Protein AF-A0A6C0D7A5-F1 (afdb_monomer_lite)

pLDDT: mean 79.57, std 22.99, range [30.48, 98.62]

Organism: NCBI:txid1070528

Sequence (274 aa):
MSERESSETISKKESLKKLANSIREHLLKFKTYTFRPIRIDGVYCYAVIHRKTK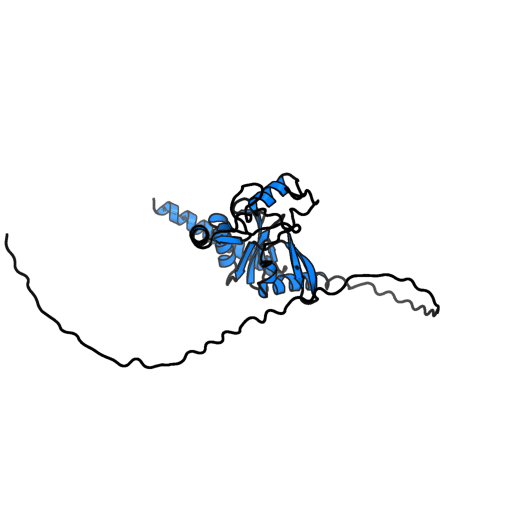IVNFESINIICEVTTNANNKKMQKYSLLYKKYKTIEGAIEYIEKVVSTYKVYNGDLVSSTDFELLKLEEQFIPYEENQKCCVCLENTQETTICEHYICLHCREKCIESKKMDCPICRKPNIIKLFTIDNRMINNNEYVELRDSIEYEQNSSESSSDIDNETESDVENETESNGSDTDENIIDRYRFPIFSSPSIFASPSTESFDEIFIFPFMHMTQDNNN

Secondary structure (DSSP, 8-state):
-HHHHHHHHHHHHHHHHHHHHHHHHHHHHSSEEEPPPEEETTEEEEEEEETTTTEEEEEEEEEEEEEE-TTS-EEEEEEEEEEEE-SSHHHHHHHHHHHHHHEEEETTEEEEHHHHHHHHHHTTTSPPPTT-B-TTT--B--EE-TTS-B--HHHHHHHHHTT--S-TTT--TT-TTB-EETT---HHHH-HHHHHHHHHHHHHHSSS------------------------------------------PPP---------------------

Radius of gyration: 28.67 Å; chains: 1; bounding box: 103×66×81 Å

Structure (mmCIF, N/CA/C/O backbone):
data_AF-A0A6C0D7A5-F1
#
_entry.id   AF-A0A6C0D7A5-F1
#
loop_
_atom_site.group_PDB
_atom_site.id
_atom_site.type_symbol
_atom_site.label_atom_id
_atom_site.label_alt_id
_atom_site.label_comp_id
_atom_site.label_asym_id
_atom_site.label_entity_id
_atom_site.label_seq_id
_atom_site.pdbx_PDB_ins_code
_atom_site.Cartn_x
_atom_site.Cartn_y
_atom_site.Cartn_z
_atom_site.occupancy
_atom_site.B_iso_or_equiv
_atom_site.auth_seq_id
_atom_site.auth_comp_id
_atom_site.auth_asym_id
_atom_site.auth_atom_id
_atom_site.pdbx_PDB_model_num
ATOM 1 N N . MET A 1 1 ? -40.159 -5.547 -2.325 1.00 59.59 1 MET A N 1
ATOM 2 C CA . MET A 1 1 ? -38.679 -5.628 -2.329 1.00 59.59 1 MET A CA 1
ATOM 3 C C . MET A 1 1 ? -38.013 -4.604 -1.403 1.00 59.59 1 MET A C 1
ATOM 5 O O . MET A 1 1 ? -36.885 -4.861 -1.020 1.00 59.59 1 MET A O 1
ATOM 9 N N . SER A 1 2 ? -38.689 -3.537 -0.947 1.00 62.94 2 SER A N 1
ATOM 10 C CA . SER A 1 2 ? -38.084 -2.510 -0.072 1.00 62.94 2 SER A CA 1
ATOM 11 C C . SER A 1 2 ? -37.837 -2.933 1.386 1.00 62.94 2 SER A C 1
ATOM 13 O O . SER A 1 2 ? -36.955 -2.386 2.039 1.00 62.94 2 SER A O 1
ATOM 15 N N . GLU A 1 3 ? -38.565 -3.916 1.922 1.00 68.75 3 GLU A N 1
ATOM 16 C CA . GLU A 1 3 ? -38.411 -4.300 3.336 1.00 68.75 3 GLU A CA 1
ATOM 17 C C . GLU A 1 3 ? -37.120 -5.090 3.614 1.00 68.75 3 GLU A C 1
ATOM 19 O O . GLU A 1 3 ? -36.540 -4.958 4.691 1.00 68.75 3 GLU A O 1
ATOM 24 N N . ARG A 1 4 ? -36.602 -5.855 2.640 1.00 66.06 4 ARG A N 1
ATOM 25 C CA . ARG A 1 4 ? -35.383 -6.666 2.835 1.00 66.06 4 ARG A CA 1
ATOM 26 C C . ARG A 1 4 ? -34.111 -5.818 2.909 1.00 66.06 4 ARG A C 1
ATOM 28 O O . ARG A 1 4 ? -33.300 -6.042 3.804 1.00 66.06 4 ARG A O 1
ATOM 35 N N . GLU A 1 5 ? -33.990 -4.798 2.062 1.00 70.31 5 GLU A N 1
ATOM 36 C CA . GLU A 1 5 ? -32.843 -3.870 2.047 1.00 70.31 5 GLU A CA 1
ATOM 37 C C . GLU A 1 5 ? -32.715 -3.067 3.354 1.00 70.31 5 GLU A C 1
ATOM 39 O O . GLU A 1 5 ? -31.612 -2.719 3.789 1.00 70.31 5 GLU A O 1
ATOM 44 N N . SER A 1 6 ? -33.839 -2.823 4.036 1.00 72.12 6 SER A N 1
ATOM 45 C CA . SER A 1 6 ? -33.853 -2.104 5.313 1.00 72.12 6 SER A CA 1
ATOM 46 C C . SER A 1 6 ? -33.259 -2.923 6.466 1.00 72.12 6 SER A C 1
ATOM 48 O O . SER A 1 6 ? -32.568 -2.380 7.324 1.00 72.12 6 SER A O 1
ATOM 50 N N . SER A 1 7 ? -33.458 -4.246 6.468 1.00 79.88 7 SER A N 1
ATOM 51 C CA . SER A 1 7 ? -32.988 -5.121 7.554 1.00 79.88 7 SER A CA 1
ATOM 52 C C . SER A 1 7 ? -31.469 -5.350 7.523 1.00 79.88 7 SER A C 1
ATOM 54 O O . SER A 1 7 ? -30.805 -5.329 8.563 1.00 79.88 7 SER A O 1
ATOM 56 N N . GLU A 1 8 ? -30.895 -5.495 6.328 1.00 80.56 8 GLU A N 1
ATOM 57 C CA . GLU A 1 8 ? -29.470 -5.770 6.132 1.00 80.56 8 GLU A CA 1
ATOM 58 C C . GLU A 1 8 ? -28.597 -4.549 6.464 1.00 80.56 8 GLU A C 1
ATOM 60 O O . GLU A 1 8 ? -27.566 -4.654 7.137 1.00 80.56 8 GLU A O 1
ATOM 65 N N . THR A 1 9 ? -29.059 -3.354 6.088 1.00 84.44 9 THR A N 1
ATOM 66 C CA . THR A 1 9 ? -28.365 -2.099 6.400 1.00 84.44 9 THR A CA 1
ATOM 67 C C . THR A 1 9 ? -28.339 -1.791 7.900 1.00 84.44 9 THR A C 1
ATOM 69 O O . THR A 1 9 ? -27.340 -1.258 8.393 1.00 84.44 9 THR A O 1
ATOM 72 N N . ILE A 1 10 ? -29.385 -2.153 8.651 1.00 87.12 10 ILE A N 1
ATOM 73 C CA . ILE A 1 10 ? -29.418 -2.005 10.116 1.00 87.12 10 ILE A CA 1
ATOM 74 C C . ILE A 1 10 ? -28.406 -2.954 10.773 1.00 87.12 10 ILE A C 1
ATOM 76 O O . ILE A 1 10 ? -27.573 -2.508 11.567 1.00 87.12 10 ILE A O 1
ATOM 80 N N . SER A 1 11 ? -28.407 -4.232 10.381 1.00 92.19 11 SER A N 1
ATOM 81 C CA . SER A 1 11 ? -27.492 -5.243 10.932 1.00 92.19 11 SER A CA 1
ATOM 82 C C . SER A 1 11 ? -26.014 -4.886 10.714 1.00 92.19 11 SER A C 1
ATOM 84 O O . SER A 1 11 ? -25.186 -4.987 11.632 1.00 92.19 11 SER A O 1
ATOM 86 N N . LYS A 1 12 ? -25.675 -4.375 9.522 1.00 93.25 12 LYS A N 1
ATOM 87 C CA . LYS A 1 12 ? -24.315 -3.919 9.207 1.00 93.25 12 LYS A CA 1
ATOM 88 C C . LYS A 1 12 ? -23.888 -2.733 10.076 1.00 93.25 12 LYS A C 1
ATOM 90 O O . LYS A 1 12 ? -22.778 -2.735 10.607 1.00 93.25 12 LYS A O 1
ATOM 95 N N . LYS A 1 13 ? -24.768 -1.744 10.277 1.00 94.81 13 LYS A N 1
ATOM 96 C CA . LYS A 1 13 ? -24.490 -0.570 11.128 1.00 94.81 13 LYS A CA 1
ATOM 97 C C . LYS A 1 13 ? -24.249 -0.952 12.588 1.00 94.81 13 LYS A C 1
ATOM 99 O O . LYS A 1 13 ? -23.366 -0.385 13.229 1.00 94.81 13 LYS A O 1
ATOM 104 N N . GLU A 1 14 ? -25.007 -1.903 13.125 1.00 96.38 14 GLU A N 1
ATOM 105 C CA . GLU A 1 14 ? -24.787 -2.403 14.487 1.00 96.38 14 GLU A CA 1
ATOM 106 C C . GLU A 1 14 ? -23.454 -3.140 14.617 1.00 96.38 14 GLU A C 1
ATOM 108 O O . GLU A 1 14 ? -22.709 -2.912 15.572 1.00 96.38 14 GLU A O 1
ATOM 113 N N . SER A 1 15 ? -23.125 -3.981 13.636 1.00 96.88 15 SER A N 1
ATOM 114 C CA . SER A 1 15 ? -21.855 -4.713 13.592 1.00 96.88 15 SER A CA 1
ATOM 115 C C . SER A 1 15 ? -20.658 -3.763 13.502 1.00 96.88 15 SER A C 1
ATOM 117 O O . SER A 1 15 ? -19.687 -3.927 14.241 1.00 96.88 15 SER A O 1
ATOM 119 N N . LEU A 1 16 ? -20.760 -2.715 12.677 1.00 97.12 16 LEU A N 1
ATOM 120 C CA . LEU A 1 16 ? -19.762 -1.648 12.570 1.00 97.12 16 LEU A CA 1
ATOM 121 C C . LEU A 1 16 ? -19.530 -0.954 13.917 1.00 97.12 16 LEU A C 1
ATOM 123 O O . LEU A 1 16 ? -18.385 -0.811 14.341 1.00 97.12 16 LEU A O 1
ATOM 127 N N . LYS A 1 17 ? -20.602 -0.562 14.619 1.00 98.00 17 LYS A N 1
ATOM 128 C CA . LYS A 1 17 ? -20.501 0.082 15.941 1.00 98.00 17 LYS A CA 1
ATOM 129 C C . LYS A 1 17 ? -19.843 -0.830 16.975 1.00 98.00 17 LYS A C 1
ATOM 131 O O . LYS A 1 17 ? -18.988 -0.373 17.731 1.00 98.00 17 LYS A O 1
ATOM 136 N N . LYS A 1 18 ? -20.221 -2.114 17.000 1.00 98.44 18 LYS A N 1
ATOM 137 C CA . LYS A 1 18 ? -19.616 -3.115 17.894 1.00 98.44 18 LYS A CA 1
ATOM 138 C C . LYS A 1 18 ? -18.115 -3.241 17.633 1.00 98.44 18 LYS A C 1
ATOM 140 O O . LYS A 1 18 ? -17.332 -3.089 18.566 1.00 98.44 18 LYS A O 1
ATOM 145 N N . LEU A 1 19 ? -17.717 -3.423 16.372 1.00 98.38 19 LEU A N 1
ATOM 146 C CA . LEU A 1 19 ? -16.307 -3.508 15.985 1.00 98.38 19 LEU A CA 1
ATOM 147 C C . LEU A 1 19 ? -15.540 -2.226 16.337 1.00 98.38 19 LEU A C 1
ATOM 149 O O . LEU A 1 19 ? -14.456 -2.295 16.912 1.00 98.38 19 LEU A O 1
ATOM 153 N N . ALA A 1 20 ? -16.112 -1.057 16.045 1.00 98.50 20 ALA A N 1
ATOM 154 C CA . ALA A 1 20 ? -15.492 0.226 16.354 1.00 98.50 20 ALA A CA 1
ATOM 155 C C . ALA A 1 20 ? -15.244 0.395 17.859 1.00 98.50 20 ALA A C 1
ATOM 157 O O . ALA A 1 20 ? -14.176 0.864 18.250 1.00 98.50 20 ALA A O 1
ATOM 158 N N . ASN A 1 21 ? -16.182 -0.027 18.711 1.00 98.56 21 ASN A N 1
ATOM 159 C CA . ASN A 1 21 ? -15.999 -0.009 20.163 1.00 98.56 21 ASN A CA 1
ATOM 160 C C . ASN A 1 21 ? -14.873 -0.943 20.615 1.00 98.56 21 ASN A C 1
ATOM 162 O O . ASN A 1 21 ? -13.999 -0.503 21.358 1.00 98.56 21 ASN A O 1
ATOM 166 N N . SER A 1 22 ? -14.817 -2.175 20.103 1.00 98.62 22 SER A N 1
ATOM 167 C CA . SER A 1 22 ? -13.716 -3.097 20.416 1.00 98.62 22 SER A CA 1
ATOM 168 C C . SER A 1 22 ? -12.353 -2.546 19.985 1.00 98.62 22 SER A C 1
ATOM 170 O O . SER A 1 22 ? -11.377 -2.657 20.725 1.00 98.62 22 SER A O 1
ATOM 172 N N . ILE A 1 23 ? -12.274 -1.897 18.818 1.00 98.50 23 ILE A N 1
ATOM 173 C CA . ILE A 1 23 ? -11.040 -1.250 18.351 1.00 98.50 23 ILE A CA 1
ATOM 174 C C . ILE A 1 23 ? -10.669 -0.069 19.253 1.00 98.50 23 ILE A C 1
ATOM 176 O O . ILE A 1 23 ? -9.501 0.074 19.603 1.00 98.50 23 ILE A O 1
ATOM 180 N N . ARG A 1 24 ? -11.629 0.763 19.680 1.00 98.38 24 ARG A N 1
ATOM 181 C CA . ARG A 1 24 ? -11.359 1.851 20.639 1.00 98.38 24 ARG A CA 1
ATOM 182 C C . ARG A 1 24 ? -10.763 1.320 21.935 1.00 98.38 24 ARG A C 1
ATOM 184 O O . ARG A 1 24 ? -9.742 1.838 22.371 1.00 98.38 24 ARG A O 1
ATOM 191 N N . GLU A 1 25 ? -11.381 0.300 22.525 1.00 98.19 25 GLU A N 1
ATOM 192 C CA . GLU A 1 25 ? -10.911 -0.328 23.765 1.00 98.19 25 GLU A CA 1
ATOM 193 C C . GLU A 1 25 ? -9.515 -0.933 23.602 1.00 98.19 25 GLU A C 1
ATOM 195 O O . GLU A 1 25 ? -8.661 -0.766 24.472 1.00 98.19 25 GLU A O 1
ATOM 200 N N . HIS A 1 26 ? -9.250 -1.576 22.462 1.00 98.19 26 HIS A N 1
ATOM 201 C CA . HIS A 1 26 ? -7.921 -2.080 22.132 1.00 98.19 26 HIS A CA 1
ATOM 202 C C . HIS A 1 26 ? -6.898 -0.941 22.060 1.00 98.19 26 HIS A C 1
ATOM 204 O O . HIS A 1 26 ? -5.853 -0.999 22.707 1.00 98.19 26 HIS A O 1
ATOM 210 N N . LEU A 1 27 ? -7.232 0.134 21.346 1.00 97.00 27 LEU A N 1
ATOM 211 C CA . LEU A 1 27 ? -6.373 1.303 21.189 1.00 97.00 27 LEU A CA 1
ATOM 212 C C . LEU A 1 27 ? -6.173 2.086 22.499 1.00 97.00 27 LEU A C 1
ATOM 214 O O . LEU A 1 27 ? -5.261 2.907 22.585 1.00 97.00 27 LEU A O 1
ATOM 218 N N . LEU A 1 28 ? -6.984 1.864 23.542 1.00 96.44 28 LEU A N 1
ATOM 219 C CA . LEU A 1 28 ? -6.696 2.410 24.875 1.00 96.44 28 LEU A CA 1
ATOM 220 C C . LEU A 1 28 ? -5.426 1.799 25.475 1.00 96.44 28 LEU A C 1
ATOM 222 O O . LEU A 1 28 ? -4.685 2.518 26.144 1.00 96.44 28 LEU A O 1
ATOM 226 N N . LYS A 1 29 ? -5.180 0.512 25.204 1.00 97.12 29 LYS A N 1
ATOM 227 C CA . LYS A 1 29 ? -4.052 -0.271 25.731 1.00 97.12 29 LYS A CA 1
ATOM 228 C C . LYS A 1 29 ? -2.863 -0.308 24.771 1.00 97.12 29 LYS A C 1
ATOM 230 O O . LYS A 1 29 ? -1.721 -0.250 25.207 1.00 97.12 29 LYS A O 1
ATOM 235 N N . PHE A 1 30 ? -3.138 -0.387 23.474 1.00 96.12 30 PHE A N 1
ATOM 236 C CA . PHE A 1 30 ? -2.140 -0.511 22.417 1.00 96.12 30 PHE A CA 1
ATOM 237 C C . PHE A 1 30 ? -2.143 0.724 21.516 1.00 96.12 30 PHE A C 1
ATOM 239 O O . PHE A 1 30 ? -3.143 1.427 21.392 1.00 96.12 30 PHE A O 1
ATOM 246 N N . LYS A 1 31 ? -1.017 1.016 20.865 1.00 93.44 31 LYS A N 1
ATOM 247 C CA . LYS A 1 31 ? -0.899 2.205 20.002 1.00 93.44 31 LYS A CA 1
ATOM 248 C C . LYS A 1 31 ? -1.574 2.036 18.645 1.00 93.44 31 LYS A C 1
ATOM 250 O O . LYS A 1 31 ? -2.021 3.025 18.056 1.00 93.44 31 LYS A O 1
ATOM 255 N N . THR A 1 32 ? -1.653 0.794 18.185 1.00 96.75 32 THR A N 1
ATOM 256 C CA . THR A 1 32 ? -2.155 0.423 16.869 1.00 96.75 32 THR A CA 1
ATOM 257 C C . THR A 1 32 ? -3.165 -0.706 16.959 1.00 96.75 32 THR A C 1
ATOM 259 O O . THR A 1 32 ? -3.210 -1.453 17.935 1.00 96.75 32 THR A O 1
ATOM 262 N N . TYR A 1 33 ? -3.993 -0.817 15.926 1.00 98.31 33 TYR A N 1
ATOM 263 C CA . TYR A 1 33 ? -4.836 -1.978 15.681 1.00 98.31 33 TYR A CA 1
ATOM 264 C C . TYR A 1 33 ? -4.595 -2.446 14.251 1.00 98.31 33 TYR A C 1
ATOM 266 O O . TYR A 1 33 ? -4.804 -1.686 13.304 1.00 98.31 33 TYR A O 1
ATOM 274 N N . THR A 1 34 ? -4.148 -3.691 14.106 1.00 98.25 34 THR A N 1
ATOM 275 C CA . THR A 1 34 ? -3.836 -4.304 12.810 1.00 98.25 34 THR A CA 1
ATOM 276 C C . THR A 1 34 ? -4.963 -5.253 12.429 1.00 98.25 34 THR A C 1
ATOM 278 O O . THR A 1 34 ? -5.278 -6.183 13.173 1.00 98.25 34 THR A O 1
ATOM 281 N N . PHE A 1 35 ? -5.582 -5.025 11.274 1.00 98.56 35 PHE A N 1
ATOM 28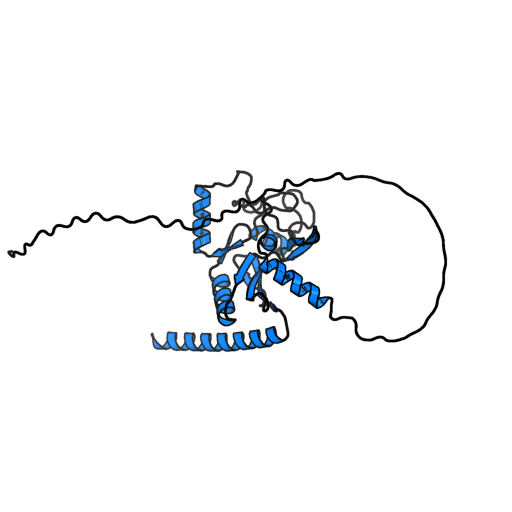2 C CA . PHE A 1 35 ? -6.584 -5.938 10.729 1.00 98.56 35 PHE A CA 1
ATOM 283 C C . PHE A 1 35 ? -5.929 -7.230 10.233 1.00 98.56 35 PHE A C 1
ATOM 285 O O . PHE A 1 35 ? -4.722 -7.298 10.019 1.00 98.56 35 PHE A O 1
ATOM 292 N N . ARG A 1 36 ? -6.736 -8.273 10.008 1.00 98.00 36 ARG A N 1
ATOM 293 C CA . ARG A 1 36 ? -6.252 -9.499 9.357 1.00 98.00 36 ARG A CA 1
ATOM 294 C C . ARG A 1 36 ? -5.635 -9.196 7.977 1.00 98.00 36 ARG A C 1
ATOM 296 O O . ARG A 1 36 ? -6.071 -8.235 7.338 1.00 98.00 36 ARG A O 1
ATOM 303 N N . PRO A 1 37 ? -4.715 -10.045 7.478 1.00 98.12 37 PRO A N 1
ATOM 304 C CA . PRO A 1 37 ? -4.224 -9.946 6.110 1.00 98.12 37 PRO A CA 1
ATOM 305 C C . PRO A 1 37 ? -5.368 -9.887 5.094 1.00 98.12 37 PRO A C 1
ATOM 307 O O . PRO A 1 37 ? -6.363 -10.621 5.195 1.00 98.12 37 PRO A O 1
ATOM 310 N N . ILE A 1 38 ? -5.199 -9.021 4.105 1.00 97.81 38 ILE A N 1
ATOM 311 C CA . ILE A 1 38 ? -6.110 -8.837 2.978 1.00 97.81 38 ILE A CA 1
ATOM 312 C C . ILE A 1 38 ? -5.304 -8.755 1.683 1.00 97.81 38 ILE A C 1
ATOM 314 O O . ILE A 1 38 ? -4.102 -8.488 1.702 1.00 97.81 38 ILE A O 1
ATOM 318 N N . ARG A 1 39 ? -5.974 -9.008 0.559 1.00 97.69 39 ARG A N 1
ATOM 319 C CA . ARG A 1 39 ? -5.402 -8.875 -0.778 1.00 97.69 39 ARG A CA 1
ATOM 320 C C . ARG A 1 39 ? -6.150 -7.772 -1.512 1.00 97.69 39 ARG A C 1
ATOM 322 O O . ARG A 1 39 ? -7.361 -7.897 -1.680 1.00 97.69 39 ARG A O 1
ATOM 329 N N . ILE A 1 40 ? -5.448 -6.720 -1.920 1.00 97.69 40 ILE A N 1
ATOM 330 C CA . ILE A 1 40 ? -6.009 -5.620 -2.712 1.00 97.69 40 ILE A CA 1
ATOM 331 C C . ILE A 1 40 ? -5.271 -5.607 -4.039 1.00 97.69 40 ILE A C 1
ATOM 333 O O . ILE A 1 40 ? -4.046 -5.543 -4.057 1.00 97.69 40 ILE A O 1
ATOM 337 N N . ASP A 1 41 ? -6.026 -5.760 -5.125 1.00 96.69 41 ASP A N 1
ATOM 338 C CA . ASP A 1 41 ? -5.498 -5.800 -6.489 1.00 96.69 41 ASP A CA 1
ATOM 339 C C . ASP A 1 41 ? -4.253 -6.699 -6.633 1.00 96.69 41 ASP A C 1
ATOM 341 O O . ASP A 1 41 ? -3.204 -6.311 -7.122 1.00 96.69 41 ASP A O 1
ATOM 345 N N . GLY A 1 42 ? -4.332 -7.926 -6.113 1.00 95.81 42 GLY A N 1
ATOM 346 C CA . GLY A 1 42 ? -3.244 -8.897 -6.225 1.00 95.81 42 GLY A CA 1
ATOM 347 C C . GLY A 1 42 ? -2.131 -8.798 -5.172 1.00 95.81 42 GLY A C 1
ATOM 348 O O . GLY A 1 42 ? -1.412 -9.788 -5.030 1.00 95.81 42 GLY A O 1
ATOM 349 N N . VAL A 1 43 ? -2.042 -7.716 -4.392 1.00 97.12 43 VAL A N 1
ATOM 350 C CA . VAL A 1 43 ? -0.974 -7.464 -3.402 1.00 97.12 43 VAL A CA 1
ATOM 351 C C . VAL A 1 43 ? -1.450 -7.745 -1.974 1.00 97.12 43 VAL A C 1
ATOM 353 O O . VAL A 1 43 ? -2.562 -7.360 -1.603 1.00 97.12 43 VAL A O 1
ATOM 356 N N . TYR A 1 44 ? -0.632 -8.423 -1.158 1.00 97.75 44 TYR A N 1
ATOM 357 C CA . TYR A 1 44 ? -0.953 -8.659 0.252 1.00 97.75 44 TYR A CA 1
ATOM 358 C C . TYR A 1 44 ? -0.579 -7.466 1.132 1.00 97.75 44 TYR A C 1
ATOM 360 O O . TYR A 1 44 ? 0.572 -7.020 1.154 1.00 97.75 44 TYR A O 1
ATOM 368 N N . CYS A 1 45 ? -1.536 -7.007 1.937 1.00 97.88 45 CYS A N 1
ATOM 369 C CA . CYS A 1 45 ? -1.335 -5.907 2.873 1.00 97.88 45 CYS A CA 1
ATOM 370 C C . CYS A 1 45 ? -2.103 -6.081 4.194 1.00 97.88 45 CYS A C 1
ATOM 372 O O . CYS A 1 45 ? -3.032 -6.887 4.315 1.00 97.88 45 CYS A O 1
ATOM 374 N N . TYR A 1 46 ? -1.719 -5.278 5.183 1.00 98.19 46 TYR A N 1
ATOM 375 C CA . TYR A 1 46 ? -2.455 -5.020 6.414 1.00 98.19 46 TYR A CA 1
ATOM 376 C C . TYR A 1 46 ? -3.070 -3.624 6.363 1.00 98.19 46 TYR A C 1
ATOM 378 O O . TYR A 1 46 ? -2.397 -2.673 5.977 1.00 98.19 46 TYR A O 1
ATOM 386 N N . ALA A 1 47 ? -4.311 -3.484 6.824 1.00 98.38 47 ALA A N 1
ATOM 387 C CA . ALA A 1 47 ? -4.817 -2.183 7.245 1.00 98.38 47 ALA A CA 1
ATOM 388 C C . ALA A 1 47 ? -4.453 -1.969 8.721 1.00 98.38 47 ALA A C 1
ATOM 390 O O . ALA A 1 47 ? -4.735 -2.831 9.559 1.00 98.38 47 ALA A O 1
ATOM 391 N N . VAL A 1 48 ? -3.838 -0.834 9.041 1.00 98.12 48 VAL A N 1
ATOM 392 C CA . VAL A 1 48 ? -3.371 -0.485 10.388 1.00 98.12 48 VAL A CA 1
ATOM 393 C C . VAL A 1 48 ? -3.984 0.848 10.800 1.00 98.12 48 VAL A C 1
ATOM 395 O O . VAL A 1 48 ? -3.899 1.836 10.075 1.00 98.12 48 VAL A O 1
ATOM 398 N N . ILE A 1 49 ? -4.629 0.884 11.965 1.00 98.00 49 ILE A N 1
ATOM 399 C CA . ILE A 1 49 ? -5.147 2.116 12.569 1.00 98.00 49 ILE A CA 1
ATOM 400 C C . ILE A 1 49 ? -4.170 2.571 13.648 1.00 98.00 49 ILE A C 1
ATOM 402 O O . ILE A 1 49 ? -3.969 1.850 14.624 1.00 98.00 49 ILE A O 1
ATOM 406 N N . HIS A 1 50 ? -3.626 3.780 13.516 1.00 95.75 50 HIS A N 1
ATOM 407 C CA . HIS A 1 50 ? -2.723 4.386 14.496 1.00 95.75 50 HIS A CA 1
ATOM 408 C C . HIS A 1 50 ? -3.468 5.419 15.348 1.00 95.75 50 HIS A C 1
ATOM 410 O O . HIS A 1 50 ? -3.979 6.418 14.833 1.00 95.75 50 HIS A O 1
ATOM 416 N N . ARG A 1 51 ? -3.507 5.223 16.674 1.00 94.06 51 ARG A N 1
ATOM 417 C CA . ARG A 1 51 ? -4.290 6.079 17.586 1.00 94.06 51 ARG A CA 1
ATOM 418 C C . ARG A 1 51 ? -3.769 7.511 17.672 1.00 94.06 51 ARG A C 1
ATOM 420 O O . ARG A 1 51 ? -4.571 8.443 17.665 1.00 94.06 51 ARG A O 1
ATOM 427 N N . LYS A 1 52 ? -2.452 7.686 17.833 1.00 90.88 52 LYS A N 1
ATOM 428 C CA . LYS A 1 52 ? -1.844 8.991 18.155 1.00 90.88 52 LYS A CA 1
ATOM 429 C C . LYS A 1 52 ? -2.002 9.980 17.004 1.00 90.88 52 LYS A C 1
ATOM 431 O O . LYS A 1 52 ? -2.475 11.093 17.206 1.00 90.88 52 LYS A O 1
ATOM 436 N N . THR A 1 53 ? -1.637 9.551 15.805 1.00 90.88 53 THR A N 1
ATOM 437 C CA . THR A 1 53 ? -1.670 10.367 14.585 1.00 90.88 53 THR A CA 1
ATOM 438 C C . THR A 1 53 ? -3.004 10.303 13.857 1.00 90.88 53 THR A C 1
ATOM 440 O O . THR A 1 53 ? -3.247 11.100 12.952 1.00 90.88 53 THR A O 1
ATOM 443 N N . LYS A 1 54 ? -3.901 9.407 14.292 1.00 95.56 54 LYS A N 1
ATOM 444 C CA . LYS A 1 54 ? -5.226 9.189 13.709 1.00 95.56 54 LYS A CA 1
ATOM 445 C C . LYS A 1 54 ? -5.148 8.934 12.207 1.00 95.56 54 LYS A C 1
ATOM 447 O O . LYS A 1 54 ? -5.886 9.540 11.431 1.00 95.56 54 LYS A O 1
ATOM 452 N N . ILE A 1 55 ? -4.254 8.038 11.803 1.00 95.19 55 ILE A N 1
ATOM 453 C CA . ILE A 1 55 ? -4.123 7.592 10.415 1.00 95.19 55 ILE A CA 1
ATOM 454 C C . ILE A 1 55 ? -4.570 6.138 10.268 1.00 95.19 55 ILE A C 1
ATOM 456 O O . ILE A 1 55 ? -4.384 5.318 11.168 1.00 95.19 55 ILE A O 1
ATOM 460 N N . VAL A 1 56 ? -5.165 5.839 9.120 1.00 97.31 56 VAL A N 1
ATOM 461 C CA . VAL A 1 56 ? -5.270 4.488 8.575 1.00 97.31 56 VAL A CA 1
ATOM 462 C C . VAL A 1 56 ? -4.140 4.332 7.572 1.00 97.31 56 VAL A C 1
ATOM 464 O O . VAL A 1 56 ? -4.028 5.173 6.684 1.00 97.31 56 VAL A O 1
ATOM 467 N N . ASN A 1 57 ? -3.333 3.288 7.709 1.00 97.19 57 ASN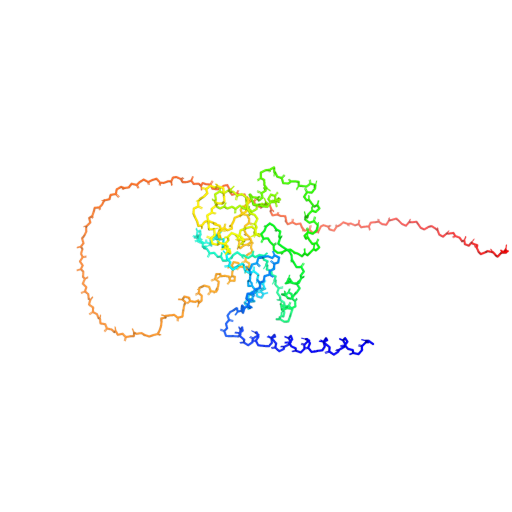 A N 1
ATOM 468 C CA . ASN A 1 57 ? -2.223 2.960 6.822 1.00 97.19 57 ASN A CA 1
ATOM 469 C C . ASN A 1 57 ? -2.446 1.579 6.185 1.00 97.19 57 ASN A C 1
ATOM 471 O O . ASN A 1 57 ? -2.928 0.665 6.855 1.00 97.19 57 ASN A O 1
ATOM 475 N N . PHE A 1 58 ? -2.100 1.425 4.910 1.00 97.81 58 PHE A N 1
ATOM 476 C CA . PHE A 1 58 ? -2.089 0.149 4.199 1.00 97.81 58 PHE A CA 1
ATOM 477 C C . PHE A 1 58 ? -0.647 -0.293 3.984 1.00 97.81 58 PHE A C 1
ATOM 479 O O . PHE A 1 58 ? 0.044 0.201 3.098 1.00 97.81 58 PHE A O 1
ATOM 486 N N . GLU A 1 59 ? -0.191 -1.228 4.808 1.00 96.50 59 GLU A N 1
ATOM 487 C CA . GLU A 1 59 ? 1.185 -1.719 4.793 1.00 96.50 59 GLU A CA 1
ATOM 488 C C . GLU A 1 59 ? 1.279 -3.010 3.999 1.00 96.50 59 GLU A C 1
ATOM 490 O O . GLU A 1 59 ? 0.585 -3.981 4.304 1.00 96.50 59 GLU A O 1
ATOM 495 N N . SER A 1 60 ? 2.176 -3.064 3.024 1.00 97.06 60 SER A N 1
ATOM 496 C CA . SER A 1 60 ? 2.507 -4.319 2.351 1.00 97.06 60 SER A CA 1
ATOM 497 C C . SER A 1 60 ? 3.084 -5.353 3.334 1.00 97.06 60 SER A C 1
ATOM 499 O O . SER A 1 60 ? 3.768 -5.020 4.305 1.00 97.06 60 SER A O 1
ATOM 501 N N . ILE A 1 61 ? 2.778 -6.636 3.110 1.00 96.81 61 ILE A N 1
ATOM 502 C CA . ILE A 1 61 ? 3.269 -7.730 3.968 1.00 96.81 61 ILE A CA 1
ATOM 503 C C . ILE A 1 61 ? 4.679 -8.152 3.561 1.00 96.81 61 ILE A C 1
ATOM 505 O O . ILE A 1 61 ? 5.555 -8.313 4.409 1.00 96.81 61 ILE A O 1
ATOM 509 N N . ASN A 1 62 ? 4.875 -8.352 2.261 1.00 96.50 62 ASN A N 1
ATOM 510 C CA . ASN A 1 62 ? 6.054 -9.008 1.703 1.00 96.50 62 ASN A CA 1
ATOM 511 C C . ASN A 1 62 ? 7.102 -8.026 1.168 1.00 96.50 62 ASN A C 1
ATOM 513 O O . ASN A 1 62 ? 8.216 -8.427 0.820 1.00 96.50 62 ASN A O 1
ATOM 517 N N . ILE A 1 63 ? 6.745 -6.747 1.101 1.00 95.38 63 ILE A N 1
ATOM 518 C CA . ILE A 1 63 ? 7.518 -5.709 0.438 1.00 95.38 63 ILE A CA 1
ATOM 519 C C . ILE A 1 63 ? 7.983 -4.706 1.493 1.00 95.38 63 ILE A C 1
ATOM 521 O O . ILE A 1 63 ? 7.234 -4.266 2.365 1.00 95.38 63 ILE A O 1
ATOM 525 N N . ILE A 1 64 ? 9.265 -4.375 1.445 1.00 95.25 64 ILE A N 1
ATOM 526 C CA . ILE A 1 64 ? 9.909 -3.453 2.373 1.00 95.25 64 ILE A CA 1
ATOM 527 C C . ILE A 1 64 ? 10.654 -2.381 1.590 1.00 95.25 64 ILE A C 1
ATOM 529 O O . ILE A 1 64 ? 11.091 -2.605 0.463 1.00 95.25 64 ILE A O 1
ATOM 533 N N . CYS A 1 65 ? 10.828 -1.222 2.200 1.00 92.38 65 CYS A N 1
ATOM 534 C CA . CYS A 1 65 ? 11.576 -0.102 1.651 1.00 92.38 65 CYS A CA 1
ATOM 535 C C . CYS A 1 65 ? 12.628 0.371 2.658 1.00 92.38 65 CYS A C 1
ATOM 537 O O . CYS A 1 65 ? 12.537 0.085 3.857 1.00 92.38 65 CYS A O 1
ATOM 539 N N . GLU A 1 66 ? 13.648 1.058 2.153 1.00 89.75 66 GLU A N 1
ATOM 540 C CA . GLU A 1 66 ? 14.662 1.713 2.973 1.00 89.75 66 GLU A CA 1
ATOM 541 C C . GLU A 1 66 ? 14.261 3.177 3.189 1.00 89.75 66 GLU A C 1
ATOM 543 O O . GLU A 1 66 ? 14.060 3.930 2.237 1.00 89.75 66 GLU A O 1
ATOM 548 N N . VAL A 1 67 ? 14.124 3.564 4.453 1.00 85.62 67 VAL A N 1
ATOM 549 C CA . VAL A 1 67 ? 13.683 4.893 4.887 1.00 85.62 67 VAL A CA 1
ATOM 550 C C . VAL A 1 67 ? 14.843 5.558 5.613 1.00 85.62 67 VAL A C 1
ATOM 552 O O . VAL A 1 67 ? 15.477 4.937 6.473 1.00 85.62 67 VAL A O 1
ATOM 555 N N . THR A 1 68 ? 15.136 6.813 5.274 1.00 82.19 68 THR A N 1
ATOM 556 C CA . THR A 1 68 ? 16.181 7.592 5.951 1.00 82.19 68 THR A CA 1
ATOM 557 C C . THR A 1 68 ? 15.565 8.297 7.151 1.00 82.19 68 THR A C 1
ATOM 559 O O . THR A 1 68 ? 14.642 9.095 7.011 1.00 82.19 68 THR A O 1
ATOM 562 N N . THR A 1 69 ? 16.071 7.998 8.341 1.00 77.62 69 THR A N 1
ATOM 563 C CA . THR A 1 69 ? 15.642 8.648 9.589 1.00 77.62 69 THR A CA 1
ATOM 564 C C . THR A 1 69 ? 16.335 9.999 9.779 1.00 77.62 69 THR A C 1
ATOM 566 O O . THR A 1 69 ? 17.347 10.285 9.136 1.00 77.62 69 THR A O 1
ATOM 569 N N . ASN A 1 70 ? 15.838 10.815 10.715 1.00 75.75 70 ASN A N 1
ATOM 570 C CA . ASN A 1 70 ? 16.399 12.140 11.030 1.00 75.75 70 ASN A CA 1
ATOM 571 C C . ASN A 1 70 ? 17.896 12.107 11.419 1.00 75.75 70 ASN A C 1
ATOM 573 O O . ASN A 1 70 ? 18.593 13.107 11.280 1.00 75.75 70 ASN A O 1
ATOM 577 N N . ALA A 1 71 ? 18.408 10.956 11.865 1.00 77.75 71 ALA A N 1
ATOM 578 C CA . ALA A 1 71 ? 19.814 10.742 12.209 1.00 77.75 71 ALA A CA 1
ATOM 579 C C . ALA A 1 71 ? 20.688 10.284 11.018 1.00 77.75 71 ALA A C 1
ATOM 581 O O . ALA A 1 71 ? 21.780 9.768 11.233 1.00 77.75 71 ALA A O 1
ATOM 582 N N . ASN A 1 72 ? 20.206 10.402 9.772 1.00 78.94 72 ASN A N 1
ATOM 583 C CA . ASN A 1 72 ? 20.821 9.828 8.561 1.00 78.94 72 ASN A CA 1
ATOM 584 C C . ASN A 1 72 ? 21.003 8.298 8.599 1.00 78.94 72 ASN A C 1
ATOM 586 O O . ASN A 1 72 ? 21.685 7.727 7.747 1.00 78.94 72 ASN A O 1
ATOM 590 N N . ASN A 1 73 ? 20.358 7.615 9.546 1.00 84.00 73 ASN A N 1
ATOM 591 C CA . ASN A 1 73 ? 20.371 6.161 9.617 1.00 84.00 73 ASN A CA 1
ATOM 592 C C . ASN A 1 73 ? 19.305 5.594 8.682 1.00 84.00 73 ASN A C 1
ATOM 594 O O . ASN A 1 73 ? 18.155 6.045 8.689 1.00 84.00 73 ASN A O 1
ATOM 598 N N . LYS A 1 74 ? 19.688 4.586 7.899 1.00 85.56 74 LYS A N 1
ATOM 599 C CA . LYS A 1 74 ? 18.795 3.834 7.017 1.00 85.56 74 LYS A CA 1
ATOM 600 C C . LYS A 1 74 ? 18.080 2.746 7.806 1.00 85.56 74 LYS A C 1
ATOM 602 O O . LYS A 1 74 ? 18.717 1.967 8.514 1.00 85.56 74 LYS A O 1
ATOM 607 N N . LYS A 1 75 ? 16.757 2.684 7.680 1.00 87.94 75 LYS A N 1
ATOM 608 C CA . LYS A 1 75 ? 15.924 1.686 8.353 1.00 87.94 75 LYS A CA 1
ATOM 609 C C . LYS A 1 75 ? 15.021 0.977 7.360 1.00 87.94 75 LYS A C 1
ATOM 611 O O . LYS A 1 75 ? 14.361 1.612 6.543 1.00 87.94 75 LYS A O 1
ATOM 616 N N . MET A 1 76 ? 14.954 -0.344 7.481 1.00 90.62 76 MET A N 1
ATOM 617 C CA . MET A 1 76 ? 14.014 -1.154 6.716 1.00 90.62 76 MET A CA 1
ATOM 618 C C . MET A 1 76 ? 12.625 -1.064 7.341 1.00 90.62 76 MET A C 1
ATOM 620 O O . MET A 1 76 ? 12.459 -1.319 8.536 1.00 90.62 76 MET A O 1
ATOM 624 N N . GLN A 1 77 ? 11.627 -0.724 6.534 1.00 91.38 77 GLN A N 1
ATOM 625 C CA . GLN A 1 77 ? 10.230 -0.633 6.953 1.00 91.38 77 GLN A CA 1
ATOM 626 C C . GLN A 1 77 ? 9.325 -1.321 5.937 1.00 91.38 77 GLN A C 1
ATOM 628 O O . GLN A 1 77 ? 9.670 -1.418 4.760 1.00 91.38 77 GLN A O 1
ATOM 633 N N . LYS A 1 78 ? 8.150 -1.781 6.375 1.00 94.06 78 LYS A N 1
ATOM 634 C CA . LYS A 1 78 ? 7.104 -2.205 5.439 1.00 94.06 78 LYS A CA 1
ATOM 635 C C . LYS A 1 78 ? 6.728 -1.031 4.548 1.00 94.06 78 LYS A C 1
ATOM 637 O O . LYS A 1 78 ? 6.594 0.097 5.027 1.00 94.06 78 LYS A O 1
ATOM 642 N N . TYR A 1 79 ? 6.574 -1.296 3.260 1.00 94.94 79 TYR A N 1
ATOM 643 C CA . TYR A 1 79 ? 6.204 -0.247 2.324 1.00 94.94 79 TYR A CA 1
ATOM 644 C C . TYR A 1 79 ? 4.724 0.123 2.502 1.00 94.94 79 TYR A C 1
ATOM 646 O O . TYR A 1 79 ? 3.864 -0.766 2.541 1.00 94.94 79 TYR A O 1
ATOM 654 N N . SER A 1 80 ? 4.453 1.421 2.666 1.00 95.38 80 SER A N 1
ATOM 655 C CA . SER A 1 80 ? 3.112 1.997 2.784 1.00 95.38 80 SER A CA 1
ATOM 656 C C . SER A 1 80 ? 2.546 2.275 1.395 1.00 95.38 80 SER A C 1
ATOM 658 O O . SER A 1 80 ? 3.079 3.092 0.646 1.00 95.38 80 SER A O 1
ATOM 660 N N . LEU A 1 81 ? 1.452 1.590 1.071 1.00 95.88 81 LEU A N 1
ATOM 661 C CA . LEU A 1 81 ? 0.759 1.696 -0.213 1.00 95.88 81 LEU A CA 1
ATOM 662 C C . LEU A 1 81 ? -0.192 2.898 -0.259 1.00 95.88 81 LEU A C 1
ATOM 664 O O . LEU A 1 81 ? -0.515 3.398 -1.328 1.00 95.88 81 LEU A O 1
ATOM 668 N N . LEU A 1 82 ? -0.728 3.292 0.899 1.00 95.50 82 LEU A N 1
ATOM 669 C CA . LEU A 1 82 ? -1.704 4.368 1.050 1.00 95.50 82 LEU A CA 1
ATOM 670 C C . LEU A 1 82 ? -1.889 4.673 2.530 1.00 95.50 82 LEU A C 1
ATOM 672 O O . LEU A 1 82 ? -1.996 3.759 3.350 1.00 95.50 82 LEU A O 1
ATOM 676 N N . TYR A 1 83 ? -2.059 5.946 2.867 1.00 94.56 83 TYR A N 1
ATOM 677 C CA . TYR A 1 83 ? -2.511 6.337 4.193 1.00 94.56 83 TYR A CA 1
ATOM 678 C C . TYR A 1 83 ? -3.557 7.454 4.125 1.00 94.56 83 TYR A C 1
ATOM 680 O O . TYR A 1 83 ? -3.678 8.174 3.134 1.00 94.56 83 TYR A O 1
ATOM 688 N N . LYS A 1 84 ? -4.361 7.588 5.183 1.00 95.00 84 LYS A N 1
ATOM 689 C CA . LYS A 1 84 ? -5.354 8.661 5.306 1.00 95.00 84 LYS A CA 1
ATOM 690 C C . LYS A 1 84 ? -5.663 8.989 6.759 1.00 95.00 84 LYS A C 1
ATOM 692 O O . LYS A 1 84 ? -5.873 8.091 7.571 1.00 95.00 84 LYS A O 1
ATOM 697 N N . LYS A 1 85 ? -5.778 10.281 7.081 1.00 96.00 85 LYS A N 1
ATOM 698 C CA . LYS A 1 85 ? -6.266 10.739 8.392 1.00 96.00 85 LYS A CA 1
ATOM 699 C C . LYS A 1 85 ? -7.750 10.404 8.579 1.00 96.00 85 LYS A C 1
ATOM 701 O O . LYS A 1 85 ? -8.558 10.605 7.672 1.00 96.00 85 LYS A O 1
ATOM 706 N N . TYR A 1 86 ? -8.125 9.963 9.776 1.00 97.12 86 TYR A N 1
ATOM 707 C CA . TYR A 1 86 ? -9.509 9.690 10.155 1.00 97.12 86 TYR A CA 1
ATOM 708 C C . TYR A 1 86 ? -9.958 10.561 11.335 1.00 97.12 86 TYR A C 1
ATOM 710 O O . TYR A 1 86 ? -9.170 10.977 12.185 1.00 97.12 86 TYR A O 1
ATOM 718 N N . LYS A 1 87 ? -11.265 10.837 11.400 1.00 97.62 87 LYS A N 1
ATOM 719 C CA . LYS A 1 87 ? -11.882 11.573 12.519 1.00 97.62 87 LYS A CA 1
ATOM 720 C C . LYS A 1 87 ? -12.416 10.628 13.595 1.00 97.62 87 LYS A C 1
ATOM 722 O O . LYS A 1 87 ? -12.232 10.880 14.783 1.00 97.62 87 LYS A O 1
ATOM 727 N N . THR A 1 88 ? -13.052 9.538 13.169 1.00 98.38 88 THR A N 1
ATOM 728 C CA . THR A 1 88 ? -13.663 8.511 14.023 1.00 98.38 88 THR A CA 1
ATOM 729 C C . THR A 1 88 ? -13.220 7.115 13.586 1.00 98.38 88 THR A C 1
ATOM 731 O O . THR A 1 88 ? -12.808 6.924 12.442 1.00 98.38 88 THR A O 1
ATOM 734 N N . ILE A 1 89 ? -13.305 6.138 14.493 1.00 98.50 89 ILE A N 1
ATOM 735 C CA . ILE A 1 89 ? -12.947 4.744 14.194 1.00 98.50 89 ILE A CA 1
ATOM 736 C C . ILE A 1 89 ? -13.930 4.126 13.191 1.00 98.50 89 ILE A C 1
ATOM 738 O O . ILE A 1 89 ? -13.505 3.383 12.318 1.00 98.50 89 ILE A O 1
ATOM 742 N N . GLU A 1 90 ? -15.215 4.481 13.237 1.00 98.44 90 GLU A N 1
ATOM 743 C CA . GLU A 1 90 ? -16.188 4.070 12.216 1.00 98.44 90 GLU A CA 1
ATOM 744 C C . GLU A 1 90 ? -15.771 4.568 10.835 1.00 98.44 90 GLU A C 1
ATOM 746 O O . GLU A 1 90 ? -15.709 3.775 9.904 1.00 98.44 90 GLU A O 1
ATOM 751 N N . GLY A 1 91 ? -15.392 5.847 10.720 1.00 98.19 91 GLY A N 1
ATOM 752 C CA . GLY A 1 91 ? -14.933 6.410 9.451 1.00 98.19 91 GLY A CA 1
ATOM 753 C C . GLY A 1 91 ? -13.637 5.765 8.951 1.00 98.19 91 GLY A C 1
ATOM 754 O O . GLY A 1 91 ? -13.450 5.623 7.747 1.00 98.19 91 GLY A O 1
ATOM 755 N N . ALA A 1 92 ? -12.756 5.332 9.860 1.00 98.50 92 ALA A N 1
ATOM 756 C CA . ALA A 1 92 ? -11.587 4.531 9.506 1.00 98.50 92 ALA A CA 1
ATOM 757 C C . ALA A 1 92 ? -11.988 3.160 8.936 1.00 98.50 92 ALA A C 1
ATOM 759 O O . ALA A 1 92 ? -11.480 2.774 7.888 1.00 98.50 92 ALA A O 1
ATOM 760 N N . ILE A 1 93 ? -12.921 2.447 9.577 1.00 98.62 93 ILE A N 1
ATOM 761 C CA . ILE A 1 93 ? -13.401 1.132 9.117 1.00 98.62 93 ILE A CA 1
ATOM 762 C C . ILE A 1 93 ? -14.129 1.246 7.771 1.00 98.62 93 ILE A C 1
ATOM 764 O O . ILE A 1 93 ? -13.859 0.460 6.868 1.00 98.62 93 ILE A O 1
ATOM 768 N N . GLU A 1 94 ? -15.011 2.234 7.609 1.00 98.38 94 GLU A N 1
ATOM 769 C CA . GLU A 1 94 ? -15.714 2.502 6.345 1.00 98.38 94 GLU A CA 1
ATOM 770 C C . GLU A 1 94 ? -14.730 2.844 5.221 1.00 98.38 94 GLU A C 1
ATOM 772 O O . GLU A 1 94 ? -14.878 2.381 4.089 1.00 98.38 94 GLU A O 1
ATOM 777 N N . TYR A 1 95 ? -13.686 3.621 5.530 1.00 98.31 95 TYR A N 1
ATOM 778 C CA . TYR A 1 95 ? -12.626 3.897 4.569 1.00 98.31 95 TYR 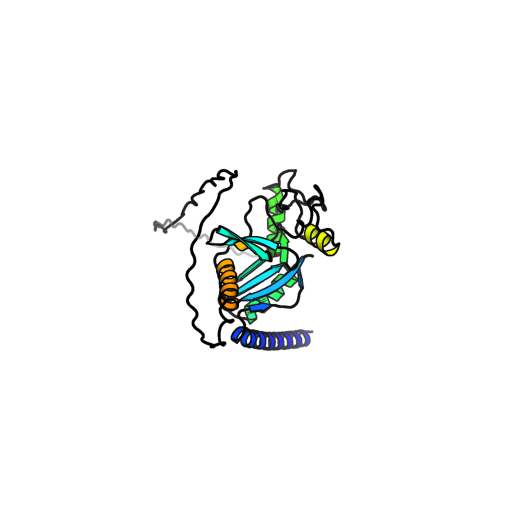A CA 1
ATOM 779 C C . TYR A 1 95 ? -11.863 2.628 4.188 1.00 98.31 95 TYR A C 1
ATOM 781 O O . TYR A 1 95 ? -11.612 2.415 3.004 1.00 98.31 95 TYR A O 1
ATOM 789 N N . ILE A 1 96 ? -11.549 1.762 5.157 1.00 98.50 96 ILE A N 1
ATOM 790 C CA . ILE A 1 96 ? -10.906 0.475 4.880 1.00 98.50 96 ILE A CA 1
ATOM 791 C C . ILE A 1 96 ? -11.776 -0.374 3.955 1.00 98.50 96 ILE A C 1
ATOM 793 O O . ILE A 1 96 ? -11.284 -0.867 2.944 1.00 98.50 96 ILE A O 1
ATOM 797 N N . GLU A 1 97 ? -13.070 -0.497 4.252 1.00 98.00 97 GLU A N 1
ATOM 798 C CA . GLU A 1 97 ? -14.019 -1.224 3.406 1.00 98.00 97 GLU A CA 1
ATOM 799 C C . GLU A 1 97 ? -14.052 -0.669 1.971 1.00 98.00 97 GLU A C 1
ATOM 801 O O . GLU A 1 97 ? -14.007 -1.435 1.003 1.00 98.00 97 GLU A O 1
ATOM 806 N N . LYS A 1 98 ? -14.068 0.662 1.820 1.00 98.12 98 LYS A N 1
ATOM 807 C CA . LYS A 1 98 ? -14.012 1.316 0.507 1.00 98.12 98 LYS A CA 1
ATOM 808 C C . LYS A 1 98 ? -12.722 0.978 -0.241 1.00 98.12 98 LYS A C 1
ATOM 810 O O . LYS A 1 98 ? -12.787 0.619 -1.415 1.00 98.12 98 LYS A O 1
ATOM 815 N N . VAL A 1 99 ? -11.563 1.087 0.410 1.00 98.31 99 VAL A N 1
ATOM 816 C CA . VAL A 1 99 ? -10.263 0.811 -0.224 1.00 98.31 99 VAL A CA 1
ATOM 817 C C . VAL A 1 99 ? -10.195 -0.639 -0.693 1.00 98.31 99 VAL A C 1
ATOM 819 O O . VAL A 1 99 ? -9.917 -0.892 -1.860 1.00 98.31 99 VAL A O 1
ATOM 822 N N . VAL A 1 100 ? -10.569 -1.585 0.169 1.00 98.00 100 VAL A N 1
ATOM 823 C CA . VAL A 1 100 ? -10.565 -3.022 -0.152 1.00 98.00 100 VAL A CA 1
ATOM 824 C C . VAL A 1 100 ? -11.436 -3.364 -1.362 1.00 98.00 100 VAL A C 1
ATOM 826 O O . VAL A 1 100 ? -11.097 -4.267 -2.120 1.00 98.00 100 VAL A O 1
ATOM 829 N N . SER A 1 101 ? -12.559 -2.669 -1.539 1.00 97.50 101 SER A N 1
ATOM 830 C CA . SER A 1 101 ? -13.531 -2.980 -2.593 1.00 97.50 101 SER A CA 1
ATOM 831 C C . SER A 1 101 ? -13.306 -2.234 -3.908 1.00 97.50 101 SER A C 1
ATOM 833 O O . SER A 1 101 ? -13.798 -2.691 -4.936 1.00 97.50 101 SER A O 1
ATOM 835 N N . THR A 1 102 ? -12.611 -1.091 -3.896 1.00 97.94 102 THR A N 1
ATOM 836 C CA . THR A 1 102 ? -12.593 -0.177 -5.056 1.00 97.94 102 THR A CA 1
ATOM 837 C C . THR A 1 102 ? -11.218 0.331 -5.474 1.00 97.94 102 THR A C 1
ATOM 839 O O . THR A 1 102 ? -11.130 0.994 -6.506 1.00 97.94 102 THR A O 1
ATOM 842 N N . TYR A 1 103 ? -10.156 0.089 -4.706 1.00 98.31 103 TYR A N 1
ATOM 843 C CA . TYR A 1 103 ? -8.833 0.617 -5.045 1.00 98.31 103 TYR A CA 1
ATOM 844 C C . TYR A 1 103 ? -8.032 -0.383 -5.880 1.00 98.31 103 TYR A C 1
ATOM 846 O O . TYR A 1 103 ? -8.232 -1.596 -5.787 1.00 98.31 103 TYR A O 1
ATOM 854 N N . LYS A 1 104 ? -7.123 0.155 -6.692 1.00 97.94 104 LYS A N 1
ATOM 855 C CA . LYS A 1 104 ? -6.190 -0.584 -7.548 1.00 97.94 104 LYS A CA 1
ATOM 856 C C . LYS A 1 104 ? -4.765 -0.115 -7.278 1.00 97.94 104 LYS A C 1
ATOM 858 O O . LYS A 1 104 ? -4.571 1.004 -6.805 1.00 97.94 104 LYS A O 1
ATOM 863 N N . VAL A 1 105 ? -3.784 -0.962 -7.569 1.00 96.81 105 VAL A N 1
ATOM 864 C CA . VAL A 1 105 ? -2.369 -0.608 -7.440 1.00 96.81 105 VAL A CA 1
ATOM 865 C C . VAL A 1 105 ? -1.887 0.060 -8.728 1.00 96.81 105 VAL A C 1
ATOM 867 O O . VAL A 1 105 ? -2.097 -0.464 -9.821 1.00 96.81 105 VAL A O 1
ATOM 870 N N . TYR A 1 106 ? -1.199 1.191 -8.600 1.00 95.69 106 TYR A N 1
ATOM 871 C CA . TYR A 1 106 ? -0.554 1.905 -9.699 1.00 95.69 106 TYR A CA 1
ATOM 872 C C . TYR A 1 106 ? 0.802 2.454 -9.244 1.00 95.69 106 TYR A C 1
ATOM 874 O O . TYR A 1 106 ? 0.858 3.271 -8.335 1.00 95.69 106 TYR A O 1
ATOM 882 N N . ASN A 1 107 ? 1.894 1.989 -9.863 1.00 93.50 107 ASN A N 1
ATOM 883 C CA . ASN A 1 107 ? 3.280 2.386 -9.552 1.00 93.50 107 ASN A CA 1
ATOM 884 C C . ASN A 1 107 ? 3.643 2.372 -8.056 1.00 93.50 107 ASN A C 1
ATOM 886 O O . ASN A 1 107 ? 4.299 3.279 -7.558 1.00 93.50 107 ASN A O 1
ATOM 890 N N . GLY A 1 108 ? 3.237 1.318 -7.347 1.00 92.38 108 GLY A N 1
ATOM 891 C CA . GLY A 1 108 ? 3.470 1.172 -5.907 1.00 92.38 108 GLY A CA 1
ATOM 892 C C . GLY A 1 108 ? 2.309 1.636 -5.021 1.00 92.38 108 GLY A C 1
ATOM 893 O O . GLY A 1 108 ? 2.161 1.124 -3.913 1.00 92.38 108 GLY A O 1
ATOM 894 N N . ASP A 1 109 ? 1.421 2.495 -5.518 1.00 94.88 109 ASP A N 1
ATOM 895 C CA . ASP A 1 109 ? 0.401 3.145 -4.692 1.00 94.88 109 ASP A CA 1
ATOM 896 C C . ASP A 1 109 ? -0.981 2.521 -4.849 1.00 94.88 109 ASP A C 1
ATOM 898 O O . ASP A 1 109 ? -1.382 2.119 -5.940 1.00 94.88 109 ASP A O 1
ATOM 902 N N . LEU A 1 110 ? -1.757 2.489 -3.764 1.00 96.62 110 LEU A N 1
ATOM 903 C CA . LEU A 1 110 ? -3.188 2.207 -3.838 1.00 96.62 110 LEU A CA 1
ATOM 904 C C . LEU A 1 110 ? -3.948 3.488 -4.183 1.00 96.62 110 LEU A C 1
ATOM 906 O O . LEU A 1 110 ? -4.099 4.388 -3.354 1.00 96.62 110 LEU A O 1
ATOM 910 N N . VAL A 1 111 ? -4.521 3.514 -5.382 1.00 97.19 111 VAL A N 1
ATOM 911 C CA . VAL A 1 111 ? -5.312 4.629 -5.913 1.00 97.19 111 VAL A CA 1
ATOM 912 C C . VAL A 1 111 ? -6.775 4.226 -6.082 1.00 97.19 111 VAL A C 1
ATOM 914 O O . VAL A 1 111 ? -7.105 3.046 -6.237 1.00 97.19 111 VAL A O 1
ATOM 917 N N . SER A 1 112 ? -7.687 5.200 -6.022 1.00 97.44 112 SER A N 1
ATOM 918 C CA . SER A 1 112 ? -9.104 4.913 -6.253 1.00 97.44 112 SER A CA 1
ATOM 919 C C . SER A 1 112 ? -9.330 4.470 -7.703 1.00 97.44 112 SER A C 1
ATOM 921 O O . SER A 1 112 ? -8.572 4.858 -8.586 1.00 97.44 112 SER A O 1
ATOM 923 N N . SER A 1 113 ? -10.379 3.686 -7.982 1.00 96.12 113 SER A N 1
ATOM 924 C CA . SER A 1 113 ? -10.676 3.282 -9.369 1.00 96.12 113 SER A CA 1
ATOM 925 C C . SER A 1 113 ? -10.796 4.475 -10.323 1.00 96.12 113 SER A C 1
ATOM 927 O O . SER A 1 113 ? -10.318 4.393 -11.443 1.00 96.12 113 SER A O 1
ATOM 929 N N . THR A 1 114 ? -11.400 5.588 -9.896 1.00 96.56 114 THR A N 1
ATOM 930 C CA . THR A 1 114 ? -11.521 6.787 -10.740 1.00 96.56 114 THR A CA 1
ATOM 931 C C . THR A 1 114 ? -10.156 7.400 -11.050 1.00 96.56 114 THR A C 1
ATOM 933 O O . THR A 1 114 ? -9.889 7.714 -12.206 1.00 96.56 114 THR A O 1
ATOM 936 N N . ASP A 1 115 ? -9.287 7.517 -10.043 1.00 97.12 115 ASP A N 1
ATOM 937 C CA . ASP A 1 115 ? -7.939 8.064 -10.229 1.00 97.12 115 ASP A CA 1
ATOM 938 C C . ASP A 1 115 ? -7.073 7.121 -11.072 1.00 97.12 115 ASP A C 1
ATOM 940 O O . ASP A 1 115 ? -6.307 7.578 -11.907 1.00 97.12 115 ASP A O 1
ATOM 944 N N . PHE A 1 116 ? -7.235 5.804 -10.916 1.00 97.19 116 PHE A N 1
ATOM 945 C CA . PHE A 1 116 ? -6.542 4.809 -11.732 1.00 97.19 116 PHE A CA 1
ATOM 946 C C . PHE A 1 116 ? -6.835 4.987 -13.226 1.00 97.19 116 PHE A C 1
ATOM 948 O O . PHE A 1 116 ? -5.910 5.016 -14.034 1.00 97.19 116 PHE A O 1
ATOM 955 N N . GLU A 1 117 ? -8.112 5.110 -13.603 1.00 96.81 117 GLU A N 1
ATOM 956 C CA . GLU A 1 117 ? -8.481 5.306 -15.010 1.00 96.81 117 GLU A CA 1
ATOM 957 C C . GLU A 1 117 ? -7.961 6.654 -15.536 1.00 96.81 117 GLU A C 1
ATOM 959 O O . GLU A 1 117 ? -7.503 6.731 -16.675 1.00 96.81 117 GLU A O 1
ATOM 964 N N . LEU A 1 118 ? -7.972 7.704 -14.705 1.00 97.25 118 LEU A N 1
ATOM 965 C CA . LEU A 1 118 ? -7.400 9.003 -15.063 1.00 97.25 118 LEU A CA 1
ATOM 966 C C . LEU A 1 118 ? -5.889 8.904 -15.316 1.00 97.25 118 LEU A C 1
ATOM 968 O O . LEU A 1 118 ? -5.428 9.313 -16.378 1.00 97.25 118 LEU A O 1
ATOM 972 N N . LEU A 1 119 ? -5.138 8.294 -14.397 1.00 96.25 119 LEU A N 1
ATOM 973 C CA . LEU A 1 119 ? -3.692 8.082 -14.525 1.00 96.25 119 LEU A CA 1
ATOM 974 C C . LEU A 1 119 ? -3.353 7.255 -15.775 1.00 96.25 119 LEU A C 1
ATOM 976 O O . LEU A 1 119 ? -2.396 7.559 -16.481 1.00 96.25 119 LEU A O 1
ATOM 980 N N . LYS A 1 120 ? -4.178 6.256 -16.115 1.00 95.38 120 LYS A N 1
ATOM 981 C CA . LYS A 1 120 ? -4.026 5.471 -17.352 1.00 95.38 120 LYS A CA 1
ATOM 982 C C . LYS A 1 120 ? -4.260 6.286 -18.623 1.00 95.38 120 LYS A C 1
ATOM 984 O O . LYS A 1 120 ? -3.628 6.017 -19.644 1.00 95.38 120 LYS A O 1
ATOM 989 N N . LEU A 1 121 ? -5.159 7.268 -18.584 1.00 96.12 121 LEU A N 1
ATOM 990 C CA . LEU A 1 121 ? -5.339 8.212 -19.687 1.00 96.12 121 LEU A CA 1
ATOM 991 C C . LEU A 1 121 ? -4.156 9.181 -19.790 1.00 96.12 121 LEU A C 1
ATOM 993 O O . LEU A 1 121 ? -3.732 9.487 -20.903 1.00 96.12 121 LEU A O 1
ATOM 997 N N . GLU A 1 122 ? -3.597 9.623 -18.659 1.00 96.00 122 GLU A N 1
ATOM 998 C CA . GLU A 1 122 ? -2.417 10.497 -18.629 1.00 96.00 122 GLU A CA 1
ATOM 999 C C . GLU A 1 122 ? -1.204 9.865 -19.325 1.00 96.00 122 GLU A C 1
ATOM 1001 O O . GLU A 1 122 ? -0.480 10.585 -20.012 1.00 96.00 122 GLU A O 1
ATOM 1006 N N . GLU A 1 123 ? -1.032 8.535 -19.273 1.00 94.62 123 GLU A N 1
ATOM 1007 C CA . GLU A 1 123 ? 0.058 7.829 -19.978 1.00 94.62 123 GLU A CA 1
ATOM 1008 C C . GLU A 1 123 ? 0.086 8.096 -21.496 1.00 94.62 123 GLU A C 1
ATOM 1010 O O . GLU A 1 123 ? 1.131 7.973 -22.132 1.00 94.62 123 GLU A O 1
ATOM 1015 N N . GLN A 1 124 ? -1.050 8.462 -22.102 1.00 93.94 124 GLN A N 1
ATOM 1016 C CA . GLN A 1 124 ? -1.130 8.773 -23.537 1.00 93.94 124 GLN A CA 1
ATOM 1017 C C . GLN A 1 124 ? -0.523 10.140 -23.876 1.00 93.94 124 GLN A C 1
ATOM 1019 O O . GLN A 1 124 ? -0.112 10.370 -25.013 1.00 93.94 124 GLN A O 1
ATOM 1024 N N . PHE A 1 125 ? -0.485 11.045 -22.899 1.00 96.31 125 PHE A N 1
ATOM 1025 C CA . PHE A 1 125 ? 0.005 12.415 -23.049 1.00 96.31 125 PHE A CA 1
ATOM 1026 C C . PHE A 1 125 ? 1.383 12.604 -22.414 1.00 96.31 125 PHE A C 1
ATOM 1028 O O . PHE A 1 125 ? 2.172 13.419 -22.890 1.00 96.31 125 PHE A O 1
ATOM 1035 N N . ILE A 1 126 ? 1.674 11.836 -21.364 1.00 94.81 126 ILE A N 1
ATOM 1036 C CA . ILE A 1 126 ? 2.945 11.804 -20.644 1.00 94.81 126 ILE A CA 1
ATOM 1037 C C . ILE A 1 126 ? 3.452 10.354 -20.691 1.00 94.81 126 ILE A C 1
ATOM 1039 O O . ILE A 1 126 ? 3.287 9.605 -19.725 1.00 94.81 126 ILE A O 1
ATOM 1043 N N . PRO A 1 127 ? 3.995 9.912 -21.841 1.00 92.94 127 PRO A N 1
ATOM 1044 C CA . PRO A 1 127 ? 4.392 8.527 -22.016 1.00 92.94 127 PRO A CA 1
ATOM 1045 C C . PRO A 1 127 ? 5.635 8.194 -21.194 1.00 92.94 127 PRO A C 1
ATOM 1047 O O . PRO A 1 127 ? 6.536 9.015 -21.021 1.00 92.94 127 PRO A O 1
ATOM 1050 N N . TYR A 1 128 ? 5.690 6.943 -20.752 1.00 94.25 128 TYR A N 1
ATOM 1051 C CA . TYR A 1 128 ? 6.883 6.343 -20.173 1.00 94.25 128 TYR A CA 1
ATOM 1052 C C . TYR A 1 128 ? 8.009 6.235 -21.205 1.00 94.25 128 TYR A C 1
ATOM 1054 O O . TYR A 1 128 ? 7.766 6.100 -22.410 1.00 94.25 128 TYR A O 1
ATOM 1062 N N . GLU A 1 129 ? 9.249 6.228 -20.722 1.00 95.50 129 GLU A N 1
ATOM 1063 C CA . GLU A 1 129 ? 10.403 5.860 -21.536 1.00 95.50 129 GLU A CA 1
ATOM 1064 C C . GLU A 1 129 ? 10.294 4.398 -22.005 1.00 95.50 129 GLU A C 1
ATOM 1066 O O . GLU A 1 129 ? 9.664 3.551 -21.370 1.00 95.50 129 GLU A O 1
ATOM 1071 N N . GLU A 1 130 ? 10.929 4.062 -23.131 1.00 94.94 130 GLU A N 1
ATOM 1072 C CA . GLU A 1 130 ? 10.797 2.730 -23.743 1.00 94.94 130 GLU A CA 1
ATOM 1073 C C . GLU A 1 130 ? 11.241 1.584 -22.809 1.00 94.94 130 GLU A C 1
ATOM 1075 O O . GLU A 1 130 ? 10.683 0.482 -22.856 1.00 94.94 130 GLU A O 1
ATOM 1080 N N . ASN A 1 131 ? 12.215 1.860 -21.940 1.00 95.50 131 ASN A N 1
ATOM 1081 C CA . ASN A 1 131 ? 12.775 0.943 -20.947 1.00 95.50 131 ASN A CA 1
ATOM 1082 C C . ASN A 1 131 ? 11.969 0.865 -19.634 1.00 95.50 131 ASN A C 1
ATOM 1084 O O . ASN A 1 131 ? 12.190 -0.076 -18.870 1.00 95.50 131 ASN A O 1
ATOM 1088 N N . GLN A 1 132 ? 11.045 1.796 -19.369 1.00 96.62 132 GLN A N 1
ATOM 1089 C CA . GLN A 1 132 ? 10.228 1.873 -18.149 1.00 96.62 132 GLN A CA 1
ATOM 1090 C C . GLN A 1 132 ? 9.061 0.875 -18.188 1.00 96.62 132 GLN A C 1
ATOM 1092 O O . GLN A 1 132 ? 7.881 1.217 -18.095 1.00 96.62 132 GLN A O 1
ATOM 1097 N N . LYS A 1 133 ? 9.398 -0.404 -18.361 1.00 97.69 133 LYS A N 1
ATOM 1098 C CA . LYS A 1 133 ? 8.445 -1.511 -18.460 1.00 97.69 133 LYS A CA 1
ATOM 1099 C C . LYS A 1 133 ? 8.833 -2.630 -17.523 1.00 97.69 133 LYS A C 1
ATOM 1101 O O . LYS A 1 133 ? 9.998 -3.009 -17.416 1.00 97.69 133 LYS A O 1
ATOM 1106 N N . CYS A 1 134 ? 7.839 -3.220 -16.874 1.00 98.12 134 CYS A N 1
ATOM 1107 C CA . CYS A 1 134 ? 8.053 -4.371 -16.020 1.00 98.12 134 CYS A CA 1
ATOM 1108 C C . CYS A 1 134 ? 8.659 -5.516 -16.837 1.00 98.12 134 CYS A C 1
ATOM 1110 O O . CYS A 1 134 ? 8.063 -5.987 -17.802 1.00 98.12 134 CYS A O 1
ATOM 1112 N N . CYS A 1 135 ? 9.797 -6.048 -16.397 1.00 97.88 135 CYS A N 1
ATOM 1113 C CA . CYS A 1 135 ? 10.474 -7.154 -17.081 1.00 97.88 135 CYS A CA 1
ATOM 1114 C C . CYS A 1 135 ? 9.707 -8.491 -17.101 1.00 97.88 135 CYS A C 1
ATOM 1116 O O . CYS A 1 135 ? 10.184 -9.458 -17.690 1.00 97.88 135 CYS A O 1
ATOM 1118 N N . VAL A 1 136 ? 8.544 -8.566 -16.444 1.00 97.88 136 VAL A N 1
ATOM 1119 C CA . VAL A 1 136 ? 7.716 -9.775 -16.347 1.00 97.88 136 VAL A CA 1
ATOM 1120 C C . VAL A 1 136 ? 6.431 -9.648 -17.166 1.00 97.88 136 VAL A C 1
ATOM 1122 O O . VAL A 1 136 ? 6.159 -10.529 -17.977 1.00 97.88 136 VAL A O 1
ATOM 1125 N N . CYS A 1 137 ? 5.637 -8.588 -16.971 1.00 97.94 137 CYS A N 1
ATOM 1126 C CA . CYS A 1 137 ? 4.374 -8.392 -17.700 1.00 97.94 137 CYS A CA 1
ATOM 1127 C C . CYS A 1 137 ? 4.471 -7.421 -18.885 1.00 97.94 137 CYS A C 1
ATOM 1129 O O . CYS A 1 137 ? 3.530 -7.354 -19.668 1.00 97.94 137 CYS A O 1
ATOM 1131 N N . LEU A 1 138 ? 5.590 -6.702 -19.031 1.00 97.81 138 LEU A N 1
ATOM 1132 C CA . LEU A 1 138 ? 5.834 -5.686 -20.065 1.00 97.81 138 LEU A CA 1
ATOM 1133 C C . LEU A 1 138 ? 4.913 -4.455 -20.000 1.00 97.81 138 LEU A C 1
ATOM 1135 O O . LEU A 1 138 ? 4.943 -3.626 -20.909 1.00 97.81 138 LEU A O 1
ATOM 1139 N N . GLU A 1 139 ? 4.135 -4.305 -18.928 1.00 97.06 139 GLU A N 1
ATOM 1140 C CA . GLU A 1 139 ? 3.361 -3.093 -18.653 1.00 97.06 139 GLU A CA 1
ATOM 1141 C C . GLU A 1 139 ? 4.274 -1.957 -18.179 1.00 97.06 139 GLU A C 1
ATOM 1143 O O . GLU A 1 139 ? 5.305 -2.205 -17.546 1.00 97.06 139 GLU A O 1
ATOM 1148 N N . ASN A 1 140 ? 3.879 -0.717 -18.469 1.00 97.12 140 ASN A N 1
ATOM 1149 C CA . ASN A 1 140 ? 4.595 0.478 -18.032 1.00 97.12 140 ASN A CA 1
ATOM 1150 C C . ASN A 1 140 ? 4.700 0.528 -16.502 1.00 97.12 140 ASN A C 1
ATOM 1152 O O . ASN A 1 140 ? 3.730 0.241 -15.796 1.00 97.12 140 ASN A O 1
ATOM 1156 N N . THR A 1 141 ? 5.874 0.888 -15.984 1.00 96.19 141 THR A N 1
ATOM 1157 C CA . THR A 1 141 ? 6.089 1.043 -14.544 1.00 96.19 141 THR A CA 1
ATOM 1158 C C . THR A 1 141 ? 7.282 1.947 -14.238 1.00 96.19 141 THR A C 1
ATOM 1160 O O . THR A 1 141 ? 8.295 1.907 -14.932 1.00 96.19 141 THR A O 1
ATOM 1163 N N . GLN A 1 142 ? 7.187 2.715 -13.155 1.00 95.56 142 GLN A N 1
ATOM 1164 C CA . GLN A 1 142 ? 8.308 3.442 -12.541 1.00 95.56 142 GLN A CA 1
ATOM 1165 C C . GLN A 1 142 ? 9.014 2.636 -11.442 1.00 95.56 142 GLN A C 1
ATOM 1167 O O . GLN A 1 142 ? 10.041 3.061 -10.907 1.00 95.56 142 GLN A O 1
ATOM 1172 N N . GLU A 1 143 ? 8.466 1.479 -11.076 1.00 95.50 143 GLU A N 1
ATOM 1173 C CA . GLU A 1 143 ? 8.975 0.664 -9.984 1.00 95.50 143 GLU A CA 1
ATOM 1174 C C . GLU A 1 143 ? 10.230 -0.096 -10.401 1.00 95.50 143 GLU A C 1
ATOM 1176 O O . GLU A 1 143 ? 10.270 -0.787 -11.424 1.00 95.50 143 GLU A O 1
ATOM 1181 N N . THR A 1 144 ? 11.251 -0.031 -9.557 1.00 96.25 144 THR A N 1
ATOM 1182 C CA . THR A 1 144 ? 12.551 -0.644 -9.804 1.00 96.25 144 THR A CA 1
ATOM 1183 C C . THR A 1 144 ? 12.964 -1.548 -8.651 1.00 96.25 144 THR A C 1
ATOM 1185 O O . THR A 1 144 ? 12.414 -1.550 -7.549 1.00 96.25 144 THR A O 1
ATOM 1188 N N . THR A 1 145 ? 13.939 -2.402 -8.915 1.00 95.56 145 THR A N 1
ATOM 1189 C CA . THR A 1 145 ? 14.724 -3.065 -7.870 1.00 95.56 145 THR A CA 1
ATOM 1190 C C . THR A 1 145 ? 15.902 -2.181 -7.458 1.00 95.56 145 THR A C 1
ATOM 1192 O O . THR A 1 145 ? 16.299 -1.291 -8.201 1.00 95.56 145 THR A O 1
ATOM 1195 N N . ILE A 1 146 ? 16.573 -2.499 -6.346 1.00 93.88 146 ILE A N 1
ATOM 1196 C CA . ILE A 1 146 ? 17.806 -1.797 -5.925 1.00 93.88 146 ILE A CA 1
ATOM 1197 C C . ILE A 1 146 ? 18.993 -1.935 -6.901 1.00 93.88 146 ILE A C 1
ATOM 1199 O O . ILE A 1 146 ? 20.056 -1.370 -6.664 1.00 93.88 146 ILE A O 1
ATOM 1203 N N . CYS A 1 147 ? 18.869 -2.762 -7.941 1.00 95.44 147 CYS A N 1
ATOM 1204 C CA . CYS A 1 147 ? 19.818 -2.828 -9.054 1.00 95.44 147 CYS A CA 1
ATOM 1205 C C . CYS A 1 147 ? 19.242 -2.212 -10.337 1.00 95.44 147 CYS A C 1
ATOM 1207 O O . CYS A 1 147 ? 19.666 -2.593 -11.420 1.00 95.44 147 CYS A O 1
ATOM 1209 N N . GLU A 1 148 ? 18.246 -1.335 -10.201 1.00 95.75 148 GLU A N 1
ATOM 1210 C CA . GLU A 1 148 ? 17.712 -0.472 -11.262 1.00 95.75 148 GLU A CA 1
ATOM 1211 C C . GLU A 1 148 ? 17.039 -1.230 -12.422 1.00 95.75 148 GLU A C 1
ATOM 1213 O O . GLU A 1 148 ? 16.895 -0.723 -13.527 1.00 95.75 148 GLU A O 1
ATOM 1218 N N . HIS A 1 149 ? 16.556 -2.449 -12.163 1.00 97.06 149 HIS A N 1
ATOM 1219 C CA . HIS A 1 149 ? 15.727 -3.199 -13.112 1.00 97.06 149 HIS A CA 1
ATOM 1220 C C . HIS A 1 149 ? 14.239 -3.023 -12.801 1.00 97.06 149 HIS A C 1
ATOM 1222 O O . HIS A 1 149 ? 13.833 -3.271 -11.660 1.00 97.06 149 HIS A O 1
ATOM 1228 N N . TYR A 1 150 ? 13.450 -2.657 -13.815 1.00 97.94 150 TYR A N 1
ATOM 1229 C CA . TYR A 1 150 ? 12.015 -2.389 -13.709 1.00 97.94 150 TYR A CA 1
ATOM 1230 C C . TYR A 1 150 ? 11.179 -3.645 -13.433 1.00 97.94 150 TYR A C 1
ATOM 1232 O O . TYR A 1 150 ? 11.265 -4.660 -14.139 1.00 97.94 150 TYR A O 1
ATOM 1240 N N . ILE A 1 151 ? 10.332 -3.578 -12.406 1.00 98.06 151 ILE A N 1
ATOM 1241 C CA . ILE A 1 151 ? 9.387 -4.636 -12.034 1.00 98.06 151 ILE A CA 1
ATOM 1242 C C . ILE A 1 151 ? 8.213 -4.037 -11.252 1.00 98.06 151 ILE A C 1
ATOM 1244 O O . ILE A 1 151 ? 8.421 -3.481 -10.178 1.00 98.06 151 ILE A O 1
ATOM 1248 N N . CYS A 1 152 ? 6.987 -4.195 -11.762 1.00 97.44 152 CYS A N 1
ATOM 1249 C CA . CYS A 1 152 ? 5.790 -3.698 -11.082 1.00 97.44 152 CYS A CA 1
ATOM 1250 C C . CYS A 1 152 ? 5.470 -4.494 -9.808 1.00 97.44 152 CYS A C 1
ATOM 1252 O O . CYS A 1 152 ? 5.875 -5.660 -9.654 1.00 97.44 152 CYS A O 1
ATOM 1254 N N . LEU A 1 153 ? 4.677 -3.887 -8.926 1.00 96.50 153 LEU A N 1
ATOM 1255 C CA . LEU A 1 153 ? 4.361 -4.420 -7.604 1.00 96.50 153 LEU A CA 1
ATOM 1256 C C . LEU A 1 153 ? 3.674 -5.787 -7.680 1.00 96.50 153 LEU A C 1
ATOM 1258 O O . LEU A 1 153 ? 4.023 -6.703 -6.933 1.00 96.50 153 LEU A O 1
ATOM 1262 N N . HIS A 1 154 ? 2.754 -5.976 -8.632 1.00 97.19 154 HIS A N 1
ATOM 1263 C CA . HIS A 1 154 ? 2.053 -7.250 -8.829 1.00 97.19 154 HIS A CA 1
ATOM 1264 C C . HIS A 1 154 ? 3.007 -8.385 -9.198 1.00 97.19 154 HIS A C 1
ATOM 1266 O O . HIS A 1 154 ? 2.880 -9.504 -8.696 1.00 97.19 154 HIS A O 1
ATOM 1272 N N . CYS A 1 155 ? 3.961 -8.123 -10.095 1.00 98.06 155 CYS A N 1
ATOM 1273 C CA . CYS A 1 155 ? 4.929 -9.132 -10.520 1.00 98.06 155 CYS A CA 1
ATOM 1274 C C . CYS A 1 155 ? 5.942 -9.433 -9.415 1.00 98.06 155 CYS A C 1
ATOM 1276 O O . CYS A 1 155 ? 6.314 -10.594 -9.231 1.00 98.06 155 CYS A O 1
ATOM 1278 N N . ARG A 1 156 ? 6.324 -8.419 -8.633 1.00 97.31 156 ARG A N 1
ATOM 1279 C CA . ARG A 1 156 ? 7.137 -8.585 -7.427 1.00 97.31 156 ARG A CA 1
ATOM 1280 C C . ARG A 1 156 ? 6.461 -9.515 -6.421 1.00 97.31 156 ARG A C 1
ATOM 1282 O O . ARG A 1 156 ? 7.088 -10.476 -5.980 1.00 97.31 156 ARG A O 1
ATOM 1289 N N . GLU A 1 157 ? 5.182 -9.292 -6.128 1.00 97.12 157 GLU A N 1
ATOM 1290 C CA . GLU A 1 157 ? 4.417 -10.128 -5.198 1.00 97.12 157 GLU A CA 1
ATOM 1291 C C . GLU A 1 157 ? 4.356 -11.589 -5.671 1.00 97.12 157 GLU A C 1
ATOM 1293 O O . GLU A 1 157 ? 4.679 -12.505 -4.915 1.00 97.12 157 GLU A O 1
ATOM 1298 N N . LYS A 1 158 ? 4.058 -11.818 -6.959 1.00 97.38 158 LYS A N 1
ATOM 1299 C CA . LYS A 1 158 ? 4.048 -13.164 -7.567 1.00 97.38 158 LYS A CA 1
ATOM 1300 C C . LYS A 1 158 ? 5.405 -13.867 -7.470 1.00 97.38 158 LYS A C 1
ATOM 1302 O O . LYS A 1 158 ? 5.464 -15.079 -7.240 1.00 97.38 158 LYS A O 1
ATOM 1307 N N . CYS A 1 159 ? 6.503 -13.131 -7.653 1.00 97.81 159 CYS A N 1
ATOM 1308 C CA . CYS A 1 159 ? 7.852 -13.661 -7.469 1.00 97.81 159 CYS A CA 1
ATOM 1309 C C . CYS A 1 159 ? 8.079 -14.116 -6.020 1.00 97.81 159 CYS A C 1
ATOM 1311 O O . CYS A 1 159 ? 8.574 -15.227 -5.813 1.00 97.81 159 CYS A O 1
ATOM 1313 N N . ILE A 1 160 ? 7.659 -13.317 -5.033 1.00 97.00 160 ILE A N 1
ATOM 1314 C CA . ILE A 1 160 ? 7.790 -13.649 -3.605 1.00 97.00 160 ILE A CA 1
ATOM 1315 C C . ILE A 1 160 ? 6.924 -14.860 -3.236 1.00 97.00 160 ILE A C 1
ATOM 1317 O O . ILE A 1 160 ? 7.435 -15.802 -2.629 1.00 97.00 160 ILE A O 1
ATOM 1321 N N . GLU A 1 161 ? 5.659 -14.897 -3.671 1.00 96.75 161 GLU A N 1
ATOM 1322 C CA . GLU A 1 161 ? 4.758 -16.051 -3.495 1.00 96.75 161 GLU A CA 1
ATOM 1323 C C . GLU A 1 161 ? 5.387 -17.343 -4.052 1.00 96.75 161 GLU A C 1
ATOM 1325 O O . GLU A 1 161 ? 5.303 -18.412 -3.444 1.00 96.75 161 GLU A O 1
ATOM 1330 N N . SER A 1 162 ? 6.087 -17.232 -5.184 1.00 97.75 162 SER A N 1
ATOM 1331 C CA . SER A 1 162 ? 6.781 -18.344 -5.848 1.00 97.75 162 SER A CA 1
ATOM 1332 C C . SER A 1 162 ? 8.166 -18.658 -5.265 1.00 97.75 162 SER A C 1
ATOM 1334 O O . SER A 1 162 ? 8.891 -19.473 -5.840 1.00 97.75 162 SER A O 1
ATOM 1336 N N . LYS A 1 163 ? 8.569 -18.007 -4.164 1.00 97.56 163 LYS A N 1
ATOM 1337 C CA . LYS A 1 163 ? 9.900 -18.122 -3.535 1.00 97.56 163 LYS A CA 1
ATOM 1338 C C . LYS A 1 163 ? 11.070 -17.770 -4.470 1.00 97.56 163 LYS A C 1
ATOM 1340 O O . LYS A 1 163 ? 12.180 -18.268 -4.297 1.00 97.56 163 LYS A O 1
ATOM 1345 N N . LYS A 1 164 ? 10.841 -16.904 -5.462 1.00 97.69 164 LYS A N 1
ATOM 1346 C CA . LYS A 1 164 ? 11.859 -16.376 -6.384 1.00 97.69 164 LYS A CA 1
ATOM 1347 C C . LYS A 1 164 ? 12.291 -14.988 -5.911 1.00 97.69 164 LYS A C 1
ATOM 1349 O O . LYS A 1 164 ? 11.715 -13.984 -6.318 1.00 97.69 164 LYS A O 1
ATOM 1354 N N . MET A 1 165 ? 13.289 -14.942 -5.030 1.00 97.19 165 MET A N 1
ATOM 1355 C CA . MET A 1 165 ? 13.702 -13.705 -4.345 1.00 97.19 165 MET A CA 1
ATOM 1356 C C . MET A 1 165 ? 14.761 -12.887 -5.101 1.00 97.19 165 MET A C 1
ATOM 1358 O O . MET A 1 165 ? 15.085 -11.768 -4.693 1.00 97.19 165 MET A O 1
ATOM 1362 N N . ASP A 1 166 ? 15.280 -13.428 -6.199 1.00 98.12 166 ASP A N 1
ATOM 1363 C CA . ASP A 1 166 ? 16.376 -12.844 -6.967 1.00 98.12 166 ASP A CA 1
AT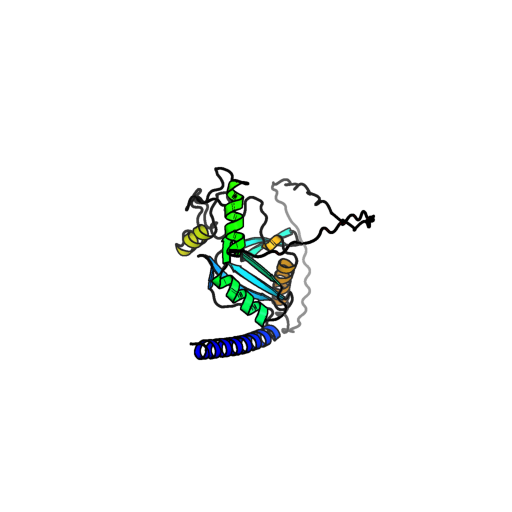OM 1364 C C . ASP A 1 166 ? 15.850 -11.984 -8.115 1.00 98.12 166 ASP A C 1
ATOM 1366 O O . ASP A 1 166 ? 14.765 -12.227 -8.649 1.00 98.12 166 ASP A O 1
ATOM 1370 N N . CYS A 1 167 ? 16.642 -11.000 -8.541 1.00 98.06 167 CYS A N 1
ATOM 1371 C CA . CYS A 1 167 ? 16.299 -10.170 -9.694 1.00 98.06 167 CYS A CA 1
ATOM 1372 C C . CYS A 1 167 ? 16.032 -11.034 -10.948 1.00 98.06 167 CYS A C 1
ATOM 1374 O O . CYS A 1 167 ? 16.910 -11.813 -11.330 1.00 98.06 167 CYS A O 1
ATOM 1376 N N . PRO A 1 168 ? 14.891 -10.881 -11.649 1.00 97.62 168 PRO A N 1
ATOM 1377 C CA . PRO A 1 168 ? 14.620 -11.614 -12.885 1.00 97.62 168 PRO A CA 1
ATOM 1378 C C . PRO A 1 168 ? 15.628 -11.341 -14.007 1.00 97.62 168 PRO A C 1
ATOM 1380 O O . PRO A 1 168 ? 15.838 -12.222 -14.838 1.00 97.62 168 PRO A O 1
ATOM 1383 N N . ILE A 1 169 ? 16.256 -10.156 -14.001 1.00 97.88 169 ILE A N 1
ATOM 1384 C CA . ILE A 1 169 ? 17.218 -9.723 -15.022 1.00 97.88 169 ILE A CA 1
ATOM 1385 C C . ILE A 1 169 ? 18.646 -10.128 -14.637 1.00 97.88 169 ILE A C 1
ATOM 1387 O O . ILE A 1 169 ? 19.219 -11.022 -15.254 1.00 97.88 169 ILE A O 1
ATOM 1391 N N . CYS A 1 170 ? 19.224 -9.522 -13.593 1.00 98.12 170 CYS A N 1
ATOM 1392 C CA . CYS A 1 170 ? 20.639 -9.726 -13.250 1.00 98.12 170 CYS A CA 1
ATOM 1393 C C . CYS A 1 170 ? 20.907 -10.825 -12.214 1.00 98.12 170 CYS A C 1
ATOM 1395 O O . CYS A 1 170 ? 22.056 -11.028 -11.833 1.00 98.12 170 CYS A O 1
ATOM 1397 N N . ARG A 1 171 ? 19.866 -11.507 -11.713 1.00 97.75 171 ARG A N 1
ATOM 1398 C CA . ARG A 1 171 ? 19.970 -12.578 -10.700 1.00 97.75 171 ARG A CA 1
ATOM 1399 C C . ARG A 1 171 ? 20.624 -12.167 -9.378 1.00 97.75 171 ARG A C 1
ATOM 1401 O O . ARG A 1 171 ? 20.971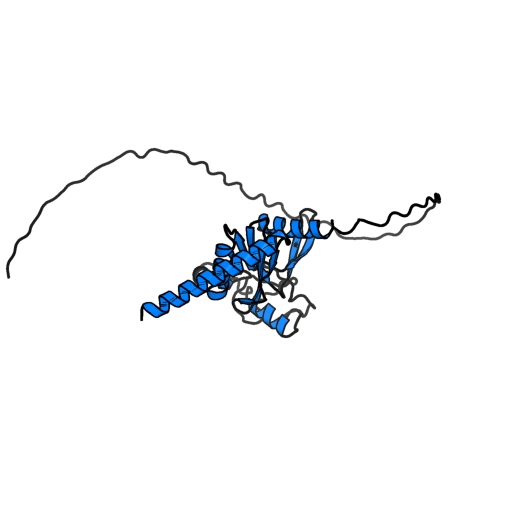 -13.031 -8.580 1.00 97.75 171 ARG A O 1
ATOM 1408 N N . LYS A 1 172 ? 20.754 -10.864 -9.099 1.00 97.75 172 LYS A N 1
ATOM 1409 C CA . LYS A 1 172 ? 21.213 -10.387 -7.789 1.00 97.75 172 LYS A CA 1
ATOM 1410 C C . LYS A 1 172 ? 20.286 -10.946 -6.696 1.00 97.75 172 LYS A C 1
ATOM 1412 O O . LYS A 1 172 ? 19.064 -10.785 -6.821 1.00 97.75 172 LYS A O 1
ATOM 1417 N N . PRO A 1 173 ? 20.832 -11.602 -5.659 1.00 97.56 173 PRO A N 1
ATOM 1418 C CA . PRO A 1 173 ? 20.028 -12.422 -4.772 1.00 97.56 173 PRO A CA 1
ATOM 1419 C C . PRO A 1 173 ? 19.230 -11.605 -3.759 1.00 97.56 173 PRO A C 1
ATOM 1421 O O . PRO A 1 173 ? 19.698 -10.575 -3.274 1.00 97.56 173 PRO A O 1
ATOM 1424 N N . ASN A 1 174 ? 18.051 -12.105 -3.382 1.00 94.94 174 ASN A N 1
ATOM 1425 C CA . ASN A 1 174 ? 17.235 -11.595 -2.265 1.00 94.94 174 ASN A CA 1
ATOM 1426 C C . ASN A 1 174 ? 16.787 -10.120 -2.336 1.00 94.94 174 ASN A C 1
ATOM 1428 O O . ASN A 1 174 ? 16.461 -9.524 -1.304 1.00 94.94 174 ASN A O 1
ATOM 1432 N N . ILE A 1 175 ? 16.731 -9.521 -3.527 1.00 96.19 175 ILE A N 1
ATOM 1433 C CA . ILE A 1 175 ? 16.371 -8.105 -3.684 1.00 96.19 175 ILE A CA 1
ATOM 1434 C C . ILE A 1 175 ? 14.900 -7.859 -4.020 1.00 96.19 175 ILE A C 1
ATOM 1436 O O . ILE A 1 175 ? 14.448 -6.721 -3.950 1.00 96.19 175 ILE A O 1
ATOM 1440 N N . ILE A 1 176 ? 14.139 -8.893 -4.394 1.00 96.94 176 ILE A N 1
ATOM 1441 C CA . ILE A 1 176 ? 12.755 -8.718 -4.867 1.00 96.94 176 ILE A CA 1
ATOM 1442 C C . ILE A 1 176 ? 11.839 -8.164 -3.776 1.00 96.94 176 ILE A C 1
ATOM 1444 O O . ILE A 1 176 ? 10.903 -7.443 -4.080 1.00 96.94 176 ILE A O 1
ATOM 1448 N N . LYS A 1 177 ? 12.138 -8.384 -2.497 1.00 95.44 177 LYS A N 1
ATOM 1449 C CA . LYS A 1 177 ? 11.386 -7.757 -1.398 1.00 95.44 177 LYS A CA 1
ATOM 1450 C C . LYS A 1 177 ? 11.631 -6.248 -1.246 1.00 95.44 177 LYS A C 1
ATOM 1452 O O . LYS A 1 177 ? 10.887 -5.603 -0.523 1.00 95.44 177 LYS A O 1
ATOM 1457 N N . LEU A 1 178 ? 12.675 -5.697 -1.870 1.00 94.12 178 LEU A N 1
ATOM 1458 C CA . LEU A 1 178 ? 13.099 -4.306 -1.693 1.00 94.12 178 LEU A CA 1
ATOM 1459 C C . LEU A 1 178 ? 12.451 -3.410 -2.750 1.00 94.12 178 LEU A C 1
ATOM 1461 O O . LEU A 1 178 ? 12.784 -3.512 -3.935 1.00 94.12 178 LEU A O 1
ATOM 1465 N N . PHE A 1 179 ? 11.527 -2.556 -2.322 1.00 91.88 179 PHE A N 1
ATOM 1466 C CA . PHE A 1 179 ? 10.859 -1.579 -3.171 1.00 91.88 179 PHE A CA 1
ATOM 1467 C C . PHE A 1 179 ? 11.720 -0.333 -3.366 1.00 91.88 179 PHE A C 1
ATOM 1469 O O . PHE A 1 179 ? 12.194 0.264 -2.396 1.00 91.88 179 PHE A O 1
ATOM 1476 N N . THR A 1 180 ? 11.875 0.062 -4.625 1.00 91.25 180 THR A N 1
ATOM 1477 C CA . THR A 1 180 ? 12.407 1.356 -5.046 1.00 91.25 180 THR A CA 1
ATOM 1478 C C . THR A 1 180 ? 11.597 1.855 -6.238 1.00 91.25 180 THR A C 1
ATOM 1480 O O . THR A 1 180 ? 10.953 1.076 -6.939 1.00 91.25 180 THR A O 1
ATOM 1483 N N . ILE A 1 181 ? 11.644 3.159 -6.471 1.00 90.44 181 ILE A N 1
ATOM 1484 C CA . ILE A 1 181 ? 11.040 3.821 -7.626 1.00 90.44 181 ILE A CA 1
ATOM 1485 C C . ILE A 1 181 ? 12.116 4.690 -8.286 1.00 90.44 181 ILE A C 1
ATOM 1487 O O . ILE A 1 181 ? 13.042 5.135 -7.603 1.00 90.44 181 ILE A O 1
ATOM 1491 N N . ASP A 1 182 ? 12.031 4.883 -9.600 1.00 82.88 182 ASP A N 1
ATOM 1492 C CA . ASP A 1 182 ? 13.027 5.597 -10.417 1.00 82.88 182 ASP A CA 1
ATOM 1493 C C . ASP A 1 182 ? 13.385 6.993 -9.855 1.00 82.88 182 ASP A C 1
ATOM 1495 O O . ASP A 1 182 ? 14.546 7.307 -9.591 1.00 82.88 182 ASP A O 1
ATOM 1499 N N . ASN A 1 183 ? 12.377 7.786 -9.482 1.00 76.06 183 ASN A N 1
ATOM 1500 C CA . ASN A 1 183 ? 12.568 9.111 -8.875 1.00 76.06 183 ASN A CA 1
ATOM 1501 C C . ASN A 1 183 ? 12.988 9.081 -7.385 1.00 76.06 183 ASN A C 1
ATOM 1503 O O . ASN A 1 183 ? 13.161 10.135 -6.774 1.00 76.06 183 ASN A O 1
ATOM 1507 N N . ARG A 1 184 ? 13.140 7.889 -6.787 1.00 71.94 184 ARG A N 1
ATOM 1508 C CA . ARG A 1 184 ? 13.450 7.639 -5.363 1.00 71.94 184 ARG A CA 1
ATOM 1509 C C . ARG A 1 184 ? 12.463 8.256 -4.360 1.00 71.94 184 ARG A C 1
ATOM 1511 O O . ARG A 1 184 ? 12.763 8.308 -3.164 1.00 71.94 184 ARG A O 1
ATOM 1518 N N . MET A 1 185 ? 11.282 8.664 -4.816 1.00 73.06 185 MET A N 1
ATOM 1519 C CA . MET A 1 185 ? 10.207 9.193 -3.979 1.00 73.06 185 MET A CA 1
ATOM 1520 C C . MET A 1 185 ? 9.421 8.031 -3.365 1.00 73.06 185 MET A C 1
ATOM 1522 O O . MET A 1 185 ? 8.498 7.483 -3.952 1.00 73.06 185 MET A O 1
ATOM 1526 N N . ILE A 1 186 ? 9.850 7.579 -2.187 1.00 76.19 186 ILE A N 1
ATOM 1527 C CA . ILE A 1 186 ? 9.183 6.495 -1.453 1.00 76.19 186 ILE A CA 1
ATOM 1528 C C . ILE A 1 186 ? 8.173 7.122 -0.489 1.00 76.19 186 ILE A C 1
ATOM 1530 O O . ILE A 1 186 ? 8.585 7.888 0.380 1.00 76.19 186 ILE A O 1
ATOM 1534 N N . ASN A 1 187 ? 6.895 6.733 -0.562 1.00 73.00 187 ASN A N 1
ATOM 1535 C CA . ASN A 1 187 ? 5.818 7.222 0.319 1.00 73.00 187 ASN A CA 1
ATOM 1536 C C . ASN A 1 187 ? 6.206 7.325 1.797 1.00 73.00 187 ASN A C 1
ATOM 1538 O O . ASN A 1 187 ? 5.931 8.323 2.458 1.00 73.00 187 ASN A O 1
ATOM 1542 N N . ASN A 1 188 ? 6.882 6.304 2.332 1.00 73.12 188 ASN A N 1
ATOM 1543 C CA . ASN A 1 188 ? 7.325 6.286 3.725 1.00 73.12 188 ASN A CA 1
ATOM 1544 C C . ASN A 1 188 ? 8.209 7.496 4.109 1.00 73.12 188 ASN A C 1
ATOM 1546 O O . ASN A 1 188 ? 8.230 7.878 5.277 1.00 73.12 188 ASN A O 1
ATOM 1550 N N . ASN A 1 189 ? 8.930 8.096 3.155 1.00 63.16 189 ASN A N 1
ATOM 1551 C CA . ASN A 1 189 ? 9.770 9.278 3.370 1.00 63.16 189 ASN A CA 1
ATOM 1552 C C . ASN A 1 189 ? 8.994 10.595 3.210 1.00 63.16 189 ASN A C 1
ATOM 1554 O O . ASN A 1 189 ? 9.327 11.585 3.869 1.00 63.16 189 ASN A O 1
ATOM 1558 N N . GLU A 1 190 ? 7.974 10.621 2.352 1.00 64.31 190 GLU A N 1
ATOM 1559 C CA . GLU A 1 190 ? 7.272 11.854 1.981 1.00 64.31 190 GLU A CA 1
ATOM 1560 C C . GLU A 1 190 ? 6.384 12.398 3.101 1.00 64.31 190 GLU A C 1
ATOM 1562 O O . GLU A 1 190 ? 6.275 13.610 3.287 1.00 64.31 190 GLU A O 1
ATOM 1567 N N . TYR A 1 191 ? 5.789 11.513 3.898 1.00 65.31 191 TYR A N 1
ATOM 1568 C CA . TYR A 1 191 ? 4.769 11.916 4.858 1.00 65.31 191 TYR A CA 1
ATOM 1569 C C . TYR A 1 191 ? 5.342 12.024 6.266 1.00 65.31 191 TYR A C 1
ATOM 1571 O O . TYR A 1 191 ? 5.553 11.024 6.956 1.00 65.31 191 TYR A O 1
ATOM 1579 N N . VAL A 1 192 ? 5.566 13.266 6.703 1.00 67.44 192 VAL A N 1
ATOM 1580 C CA . VAL A 1 192 ? 6.058 13.592 8.052 1.00 67.44 192 VAL A CA 1
ATOM 1581 C C . VAL A 1 192 ? 5.205 12.904 9.116 1.00 67.44 192 VAL A C 1
ATOM 1583 O O . VAL A 1 192 ? 5.746 12.268 10.012 1.00 67.44 192 VAL A O 1
ATOM 1586 N N . GLU A 1 193 ? 3.875 12.906 8.982 1.00 68.00 193 GLU A N 1
ATOM 1587 C CA . GLU A 1 193 ? 3.011 12.287 9.991 1.00 68.00 193 GLU A CA 1
ATOM 1588 C C . GLU A 1 193 ? 3.103 10.757 10.026 1.00 68.00 193 GLU A C 1
ATOM 1590 O O . GLU A 1 193 ? 2.911 10.154 11.086 1.00 68.00 193 GLU A O 1
ATOM 1595 N N . LEU A 1 194 ? 3.381 10.113 8.889 1.00 66.94 194 LEU A N 1
ATOM 1596 C CA . LEU A 1 194 ? 3.612 8.670 8.842 1.00 66.94 194 LEU A CA 1
ATOM 1597 C C . LEU A 1 194 ? 4.950 8.336 9.509 1.00 66.94 194 LEU A C 1
ATOM 1599 O O . LEU A 1 194 ? 5.006 7.452 10.363 1.00 66.94 194 LEU A O 1
ATOM 1603 N N . ARG A 1 195 ? 5.997 9.104 9.195 1.00 71.00 195 ARG A N 1
ATOM 1604 C CA . ARG A 1 195 ? 7.320 8.989 9.818 1.00 71.00 195 ARG A CA 1
ATOM 1605 C C . ARG A 1 195 ? 7.247 9.159 11.336 1.00 71.00 195 ARG A C 1
ATOM 1607 O O . ARG A 1 195 ? 7.691 8.276 12.065 1.00 71.00 195 ARG A O 1
ATOM 1614 N N . ASP A 1 196 ? 6.579 10.213 11.802 1.00 74.62 196 ASP A N 1
ATOM 1615 C CA . ASP A 1 196 ? 6.376 10.501 13.226 1.00 74.62 196 ASP A CA 1
ATOM 1616 C C . ASP A 1 196 ? 5.597 9.385 13.940 1.00 74.62 196 ASP A C 1
ATOM 1618 O O . ASP A 1 196 ? 5.857 9.074 15.107 1.00 74.62 196 ASP A O 1
ATOM 1622 N N . SER A 1 197 ? 4.624 8.771 13.252 1.00 69.12 197 SER A N 1
ATOM 1623 C CA . SER A 1 197 ? 3.871 7.627 13.786 1.00 69.12 197 SER A CA 1
ATOM 1624 C C . SER A 1 197 ? 4.790 6.435 14.033 1.00 69.12 197 SER A C 1
ATOM 1626 O O . SER A 1 197 ? 4.764 5.849 15.117 1.00 69.12 197 SER A O 1
ATOM 1628 N N . ILE A 1 198 ? 5.617 6.107 13.038 1.00 69.56 198 ILE A N 1
ATOM 1629 C CA . ILE A 1 198 ? 6.503 4.942 13.054 1.00 69.56 198 ILE A CA 1
ATOM 1630 C C . ILE A 1 198 ? 7.626 5.120 14.085 1.00 69.56 198 ILE A C 1
ATOM 1632 O O . ILE A 1 198 ? 7.894 4.203 14.864 1.00 69.56 198 ILE A O 1
ATOM 1636 N N . GLU A 1 199 ? 8.253 6.299 14.141 1.00 76.56 199 GLU A N 1
ATOM 1637 C CA . GLU A 1 199 ? 9.315 6.601 15.114 1.00 76.56 199 GLU A CA 1
ATOM 1638 C C . GLU A 1 199 ? 8.788 6.548 16.561 1.00 76.56 199 GLU A C 1
ATOM 1640 O O . GLU A 1 199 ? 9.419 5.970 17.449 1.00 76.56 199 GLU A O 1
ATOM 1645 N N . TYR A 1 200 ? 7.585 7.076 16.813 1.00 72.62 200 TYR A N 1
ATOM 1646 C CA . TYR A 1 200 ? 6.988 7.062 18.153 1.00 72.62 200 TYR A CA 1
ATOM 1647 C C . TYR A 1 200 ? 6.625 5.658 18.663 1.00 72.62 200 TYR A C 1
ATOM 1649 O O . TYR A 1 200 ? 6.615 5.408 19.877 1.00 72.62 200 TYR A O 1
ATOM 1657 N N . GLU A 1 201 ? 6.253 4.743 17.771 1.00 71.00 201 GLU A N 1
ATOM 1658 C CA . GLU A 1 201 ? 5.976 3.356 18.148 1.00 71.00 201 GLU A CA 1
ATOM 1659 C C . GLU A 1 201 ? 7.240 2.655 18.637 1.00 71.00 201 GLU A C 1
ATOM 1661 O O . GLU A 1 201 ? 7.206 2.024 19.691 1.00 71.00 201 GLU A O 1
ATOM 1666 N N . GLN A 1 202 ? 8.355 2.871 17.947 1.00 70.50 202 GLN A N 1
ATOM 1667 C CA . GLN A 1 202 ? 9.632 2.207 18.208 1.00 70.50 202 GLN A CA 1
ATOM 1668 C C . GLN A 1 202 ? 10.292 2.691 19.504 1.00 70.50 202 GLN A C 1
ATOM 1670 O O . GLN A 1 202 ? 10.643 1.878 20.358 1.00 70.50 202 GLN A O 1
ATOM 1675 N N . ASN A 1 203 ? 10.341 4.007 19.726 1.00 70.94 203 ASN A N 1
ATOM 1676 C CA . ASN A 1 203 ? 10.974 4.575 20.927 1.00 70.94 203 ASN A CA 1
ATOM 1677 C C . ASN A 1 203 ? 10.254 4.191 22.232 1.00 70.94 203 ASN A C 1
ATOM 1679 O O . ASN A 1 203 ? 10.802 4.271 23.328 1.00 70.94 203 ASN A O 1
ATOM 1683 N N . SER A 1 204 ? 8.990 3.789 22.135 1.00 66.69 204 SER A N 1
ATOM 1684 C CA . SER A 1 204 ? 8.194 3.397 23.295 1.00 66.69 204 SER A CA 1
ATOM 1685 C C . SER A 1 204 ? 8.224 1.913 23.605 1.00 66.69 204 SER A C 1
ATOM 1687 O O . SER A 1 204 ? 7.832 1.546 24.706 1.00 66.69 204 SER A O 1
ATOM 1689 N N . SER A 1 205 ? 8.606 1.071 22.646 1.00 59.72 205 SER A N 1
ATOM 1690 C CA . SER A 1 205 ? 8.873 -0.344 22.906 1.00 59.72 205 SER A CA 1
ATOM 1691 C C . SER A 1 205 ? 10.237 -0.561 23.565 1.00 59.72 205 SER A C 1
ATOM 1693 O O . SER A 1 205 ? 10.417 -1.556 24.251 1.00 59.72 205 SER A O 1
ATOM 1695 N N . GLU A 1 206 ? 11.176 0.374 23.395 1.00 58.59 206 GLU A N 1
ATOM 1696 C CA . GLU A 1 206 ? 12.536 0.296 23.956 1.00 58.59 206 GLU A CA 1
ATOM 1697 C C . GLU A 1 206 ? 12.644 0.854 25.388 1.00 58.59 206 GLU A C 1
ATOM 1699 O O . GLU A 1 206 ? 13.661 0.678 26.042 1.00 58.59 206 GLU A O 1
ATOM 1704 N N . SER A 1 207 ? 11.599 1.506 25.906 1.00 53.88 207 SER A N 1
ATOM 1705 C CA . SER A 1 207 ? 11.608 2.183 27.216 1.00 53.88 207 SER A CA 1
ATOM 1706 C C . SER A 1 207 ? 10.876 1.421 28.331 1.00 53.88 207 SER A C 1
ATOM 1708 O O . SER A 1 207 ? 10.663 1.968 29.410 1.00 53.88 207 SER A O 1
ATOM 1710 N N . SER A 1 208 ? 10.478 0.166 28.100 1.00 54.09 208 SER A N 1
ATOM 1711 C CA . SER A 1 208 ? 9.709 -0.640 29.064 1.00 54.09 208 SER A CA 1
ATOM 1712 C C . SER A 1 208 ? 10.455 -1.863 29.612 1.00 54.09 208 SER A C 1
ATOM 1714 O O . SER A 1 208 ? 9.798 -2.821 30.014 1.00 54.09 208 SER A O 1
ATOM 1716 N N . SER A 1 209 ? 11.793 -1.874 29.603 1.00 48.41 209 SER A N 1
ATOM 1717 C CA . SER A 1 209 ? 12.587 -3.060 29.964 1.00 48.41 209 SER A CA 1
ATOM 1718 C C . SER A 1 209 ? 13.626 -2.886 31.077 1.00 48.41 209 SER A C 1
ATOM 1720 O O . SER A 1 209 ? 14.530 -3.702 31.105 1.00 48.41 209 SER A O 1
ATOM 1722 N N . ASP A 1 210 ? 13.515 -1.923 32.002 1.00 53.03 210 ASP A N 1
ATOM 1723 C CA . ASP A 1 210 ? 14.505 -1.791 33.096 1.00 53.03 210 ASP A CA 1
ATOM 1724 C C . ASP A 1 210 ? 13.903 -1.344 34.440 1.00 53.03 210 ASP A C 1
ATOM 1726 O O . ASP A 1 210 ? 14.055 -0.188 34.817 1.00 53.03 210 ASP A O 1
ATOM 1730 N N . ILE A 1 211 ? 13.225 -2.262 35.147 1.00 52.84 211 ILE A N 1
ATOM 1731 C CA . ILE A 1 211 ? 12.928 -2.285 36.604 1.00 52.84 211 ILE A CA 1
ATOM 1732 C C . ILE A 1 211 ? 12.580 -3.774 36.887 1.00 52.84 211 ILE A C 1
ATOM 1734 O O . ILE A 1 211 ? 11.613 -4.260 36.309 1.00 52.84 211 ILE A O 1
ATOM 1738 N N . ASP A 1 212 ? 13.327 -4.651 37.568 1.00 48.47 212 ASP A N 1
ATOM 1739 C CA . ASP A 1 212 ? 14.137 -4.563 38.785 1.00 48.47 212 ASP A CA 1
ATOM 1740 C C . ASP A 1 212 ? 15.327 -5.547 38.729 1.00 48.47 212 ASP A C 1
ATOM 1742 O O . ASP A 1 212 ? 15.150 -6.721 38.396 1.00 48.47 212 ASP A O 1
ATOM 1746 N N . ASN A 1 213 ? 16.518 -5.104 39.136 1.00 45.88 213 ASN A N 1
ATOM 1747 C CA . ASN A 1 213 ? 17.487 -5.947 39.845 1.00 45.88 213 ASN A CA 1
ATOM 1748 C C . ASN A 1 213 ? 18.488 -5.039 40.570 1.00 45.88 213 ASN A C 1
ATOM 1750 O O . ASN A 1 213 ? 19.569 -4.727 40.073 1.00 45.88 213 ASN A O 1
ATOM 1754 N N . GLU A 1 214 ? 18.097 -4.600 41.763 1.00 54.94 214 GLU A N 1
ATOM 1755 C CA . GLU A 1 214 ? 19.043 -4.136 42.769 1.00 54.94 214 GLU A CA 1
ATOM 1756 C C . GLU A 1 214 ? 19.843 -5.344 43.268 1.00 54.94 214 GLU A C 1
ATOM 1758 O O . GLU A 1 214 ? 19.309 -6.228 43.937 1.00 54.94 214 GLU A O 1
ATOM 1763 N N . THR A 1 215 ? 21.138 -5.396 42.972 1.00 52.31 215 THR A N 1
ATOM 1764 C CA . THR A 1 215 ? 22.109 -5.966 43.912 1.00 52.31 215 THR A CA 1
ATOM 1765 C C . THR A 1 215 ? 23.434 -5.234 43.750 1.00 52.31 215 THR A C 1
ATOM 1767 O O . THR A 1 215 ? 24.114 -5.349 42.732 1.00 52.31 215 THR A O 1
ATOM 1770 N N . GLU A 1 216 ? 23.746 -4.450 44.776 1.00 57.72 216 GLU A N 1
ATOM 1771 C CA . GLU A 1 216 ? 25.026 -3.806 45.037 1.00 57.72 216 GLU A CA 1
ATOM 1772 C C . GLU A 1 216 ? 26.163 -4.835 45.112 1.00 57.72 216 GLU A C 1
ATOM 1774 O O . GLU A 1 216 ? 26.040 -5.846 45.804 1.00 57.72 216 GLU A O 1
ATOM 1779 N N . SER A 1 217 ? 27.302 -4.529 44.491 1.00 50.91 217 SER A N 1
ATOM 1780 C CA . SER A 1 217 ? 28.606 -4.747 45.127 1.00 50.91 217 SER A CA 1
ATOM 1781 C C . SER A 1 217 ? 29.707 -4.012 44.368 1.00 50.91 217 SER A C 1
ATOM 1783 O O . SER A 1 217 ? 29.974 -4.300 43.199 1.00 50.91 217 SER A O 1
ATOM 1785 N N . ASP A 1 218 ? 30.342 -3.095 45.087 1.00 51.31 218 ASP A N 1
ATOM 1786 C CA . ASP A 1 218 ? 31.563 -2.374 44.753 1.00 51.31 218 ASP A CA 1
ATOM 1787 C C . ASP A 1 218 ? 32.731 -3.317 44.449 1.00 51.31 218 ASP A C 1
ATOM 1789 O O . ASP A 1 218 ? 33.056 -4.164 45.279 1.00 51.31 218 ASP A O 1
ATOM 1793 N N . VAL A 1 219 ? 33.428 -3.106 43.326 1.00 58.88 219 VAL A N 1
ATOM 1794 C CA . VAL A 1 219 ? 34.860 -3.426 43.201 1.00 58.88 219 VAL A CA 1
ATOM 1795 C C . VAL A 1 219 ? 35.513 -2.428 42.240 1.00 58.88 219 VAL A C 1
ATOM 1797 O O . VAL A 1 219 ? 35.287 -2.458 41.031 1.00 58.88 219 VAL A O 1
ATOM 1800 N N . GLU A 1 220 ? 36.347 -1.557 42.802 1.00 52.62 220 GLU A N 1
ATOM 1801 C CA . GLU A 1 220 ? 37.349 -0.765 42.091 1.00 52.62 220 GLU A CA 1
ATOM 1802 C C . GLU A 1 220 ? 38.402 -1.694 41.469 1.00 52.62 220 GLU A C 1
ATOM 1804 O O . GLU A 1 220 ? 38.909 -2.595 42.140 1.00 52.62 220 GLU A O 1
ATOM 1809 N N . ASN A 1 221 ? 38.788 -1.457 40.212 1.00 45.97 221 ASN A N 1
ATOM 1810 C CA . ASN A 1 221 ? 40.145 -1.789 39.787 1.00 45.97 221 ASN A CA 1
ATOM 1811 C C . ASN A 1 221 ? 40.580 -0.975 38.566 1.00 45.97 221 ASN A C 1
ATOM 1813 O O . ASN A 1 221 ? 40.001 -1.062 37.483 1.00 45.97 221 ASN A O 1
ATOM 1817 N N . GLU A 1 222 ? 41.636 -0.198 38.777 1.00 49.72 222 GLU A N 1
ATOM 1818 C CA . GLU A 1 222 ? 42.450 0.437 37.752 1.00 49.72 222 GLU A CA 1
ATOM 1819 C C . GLU A 1 222 ? 43.220 -0.630 36.966 1.00 49.72 222 GLU A C 1
ATOM 1821 O O . GLU A 1 222 ? 43.796 -1.545 37.558 1.00 49.72 222 GLU A O 1
ATOM 1826 N N . THR A 1 223 ? 43.324 -0.495 35.641 1.00 44.91 223 THR A N 1
ATOM 1827 C CA . THR A 1 223 ? 44.564 -0.873 34.945 1.00 44.91 223 THR A CA 1
ATOM 1828 C C . THR A 1 223 ? 44.685 -0.202 33.580 1.00 44.91 223 THR A C 1
ATOM 1830 O O . THR A 1 223 ? 43.812 -0.298 32.719 1.00 44.91 223 THR A O 1
ATOM 1833 N N . GLU A 1 224 ? 45.817 0.469 33.401 1.00 43.88 224 GLU A N 1
ATOM 1834 C CA . GLU A 1 224 ? 46.348 0.998 32.151 1.00 43.88 224 GLU A CA 1
ATOM 1835 C C . GLU A 1 224 ? 46.789 -0.130 31.197 1.00 43.88 224 GLU A C 1
ATOM 1837 O O . GLU A 1 224 ? 47.324 -1.150 31.632 1.00 43.88 224 GLU A O 1
ATOM 1842 N N . SER A 1 225 ? 46.677 0.084 29.881 1.00 38.12 225 SER A N 1
ATOM 1843 C CA . SER A 1 225 ? 47.837 0.251 28.976 1.00 38.12 225 SER A CA 1
ATOM 1844 C C . SER A 1 225 ? 47.553 -0.125 27.508 1.00 38.12 225 SER A C 1
ATOM 1846 O O . SER A 1 225 ? 47.054 -1.195 27.187 1.00 38.12 225 SER A O 1
ATOM 1848 N N . ASN A 1 226 ? 47.933 0.820 26.639 1.00 36.41 226 ASN A N 1
ATOM 1849 C CA . ASN A 1 226 ? 48.639 0.705 25.354 1.00 36.41 226 ASN A CA 1
ATOM 1850 C C . ASN A 1 226 ? 48.267 -0.366 24.306 1.00 36.41 226 ASN A C 1
ATOM 1852 O O . ASN A 1 226 ? 48.541 -1.547 24.482 1.00 36.41 226 ASN A O 1
ATOM 1856 N N . GLY A 1 227 ? 48.001 0.120 23.083 1.00 34.03 227 GLY A N 1
ATOM 1857 C CA . GLY A 1 227 ? 48.891 -0.216 21.961 1.00 34.03 227 GLY A CA 1
ATOM 1858 C C . GLY A 1 227 ? 48.267 -0.601 20.611 1.00 34.03 227 GLY A C 1
ATOM 1859 O O . GLY A 1 227 ? 47.540 -1.578 20.510 1.00 34.03 227 GLY A O 1
ATOM 1860 N N . SER A 1 228 ? 48.734 0.129 19.588 1.00 36.72 228 SER A N 1
ATOM 1861 C CA . SER A 1 228 ? 48.950 -0.215 18.166 1.00 36.72 228 SER A CA 1
ATOM 1862 C C . SER A 1 228 ? 47.783 -0.276 17.169 1.00 36.72 228 SER A C 1
ATOM 1864 O O . SER A 1 228 ? 47.005 -1.224 17.144 1.00 36.72 228 SER A O 1
ATOM 1866 N N . ASP A 1 229 ? 47.774 0.742 16.299 1.00 41.91 229 ASP A N 1
ATOM 1867 C CA . ASP A 1 229 ? 47.869 0.708 14.828 1.00 41.91 229 ASP A CA 1
ATOM 1868 C C . ASP A 1 229 ? 47.269 -0.478 14.056 1.00 41.91 229 ASP A C 1
ATOM 1870 O O . ASP A 1 229 ? 47.715 -1.617 14.174 1.00 41.91 229 ASP A O 1
ATOM 1874 N N . THR A 1 230 ? 46.386 -0.168 13.099 1.00 40.09 230 THR A N 1
ATOM 1875 C CA . THR A 1 230 ? 46.656 -0.433 11.671 1.00 40.09 230 THR A CA 1
ATOM 1876 C C . THR A 1 230 ? 45.663 0.275 10.747 1.00 40.09 230 THR A C 1
ATOM 1878 O O . THR A 1 230 ? 44.496 0.489 11.072 1.00 40.09 230 THR A O 1
ATOM 1881 N N . ASP A 1 231 ? 46.217 0.660 9.601 1.00 34.72 231 ASP A N 1
ATOM 1882 C CA . ASP A 1 231 ? 45.653 1.332 8.438 1.00 34.72 231 ASP A CA 1
ATOM 1883 C C . ASP A 1 231 ? 44.430 0.647 7.797 1.00 34.72 231 ASP A C 1
ATOM 1885 O O . ASP A 1 231 ? 44.291 -0.571 7.831 1.00 34.72 231 ASP A O 1
ATOM 1889 N N . GLU A 1 232 ? 43.593 1.442 7.119 1.00 39.47 232 GLU A N 1
ATOM 1890 C CA . GLU A 1 232 ? 43.414 1.411 5.651 1.00 39.47 232 GLU A CA 1
ATOM 1891 C C . GLU A 1 232 ? 42.014 1.894 5.202 1.00 39.47 232 GLU A C 1
ATOM 1893 O O . GLU A 1 232 ? 40.990 1.254 5.405 1.00 39.47 232 GLU A O 1
ATOM 1898 N N . ASN A 1 233 ? 42.041 3.011 4.467 1.00 34.34 233 ASN A N 1
ATOM 1899 C CA . ASN A 1 233 ? 41.432 3.191 3.146 1.00 34.34 233 ASN A CA 1
ATOM 1900 C C . ASN A 1 233 ? 39.898 3.250 2.917 1.00 34.34 233 ASN A C 1
ATOM 1902 O O . ASN A 1 233 ? 39.160 2.283 3.048 1.00 34.34 233 ASN A O 1
ATOM 1906 N N . ILE A 1 234 ? 39.538 4.372 2.265 1.00 33.53 234 ILE A N 1
ATOM 1907 C CA . ILE A 1 234 ? 38.631 4.493 1.102 1.00 33.53 234 ILE A CA 1
ATOM 1908 C C . ILE A 1 234 ? 37.116 4.474 1.413 1.00 33.53 234 ILE A C 1
ATOM 1910 O O . ILE A 1 234 ? 36.517 3.436 1.654 1.00 33.53 234 ILE A O 1
ATOM 1914 N N . ILE A 1 235 ? 36.462 5.647 1.343 1.00 34.19 235 ILE A N 1
ATOM 1915 C CA . ILE A 1 235 ? 35.629 6.106 0.203 1.00 34.19 235 ILE A CA 1
ATOM 1916 C C . ILE A 1 235 ? 35.235 7.577 0.429 1.00 34.19 235 ILE A C 1
ATOM 1918 O O . ILE A 1 235 ? 34.595 7.953 1.411 1.00 34.19 235 ILE A O 1
ATOM 1922 N N . ASP A 1 236 ? 35.610 8.400 -0.545 1.00 34.00 236 ASP A N 1
ATOM 1923 C CA . ASP A 1 236 ? 35.207 9.787 -0.711 1.00 34.00 236 ASP A CA 1
ATOM 1924 C C . ASP A 1 236 ? 33.697 9.930 -0.990 1.00 34.00 236 ASP A C 1
ATOM 1926 O O . ASP A 1 236 ? 33.145 9.372 -1.935 1.00 34.00 236 ASP A O 1
ATOM 1930 N N . ARG A 1 237 ? 33.052 10.753 -0.159 1.00 34.34 237 ARG A N 1
ATOM 1931 C CA . ARG A 1 237 ? 32.182 11.883 -0.534 1.00 34.34 237 ARG A CA 1
ATOM 1932 C C . ARG A 1 237 ? 31.282 11.720 -1.773 1.00 34.34 237 ARG A C 1
ATOM 1934 O O . ARG A 1 237 ? 31.593 12.229 -2.847 1.00 34.34 237 ARG A O 1
ATOM 1941 N N . TYR A 1 238 ? 30.045 11.270 -1.556 1.00 31.92 238 TYR A N 1
ATOM 1942 C CA . TYR A 1 238 ? 28.912 11.715 -2.377 1.00 31.92 238 TYR A CA 1
ATOM 1943 C C . TYR A 1 238 ? 28.243 12.932 -1.731 1.00 31.92 238 TYR A C 1
ATOM 1945 O O . TYR A 1 238 ? 27.448 12.830 -0.798 1.00 31.92 238 TYR A O 1
ATOM 1953 N N . ARG A 1 239 ? 28.603 14.114 -2.239 1.00 30.48 239 ARG A N 1
ATOM 1954 C CA . ARG A 1 239 ? 27.875 15.371 -2.035 1.00 30.48 239 ARG A CA 1
ATOM 1955 C C . ARG A 1 239 ? 26.578 15.288 -2.845 1.00 30.48 239 ARG A C 1
ATOM 1957 O O . ARG A 1 239 ? 26.627 15.314 -4.071 1.00 30.48 239 ARG A O 1
ATOM 1964 N N . PHE A 1 240 ? 25.433 15.201 -2.177 1.00 34.00 240 PHE A N 1
ATOM 1965 C CA . PHE A 1 240 ? 24.145 15.428 -2.829 1.00 34.00 240 PHE A CA 1
ATOM 1966 C C . PHE A 1 240 ? 23.936 16.935 -3.048 1.00 34.00 240 PHE A C 1
ATOM 1968 O O . PHE A 1 240 ? 24.230 17.722 -2.142 1.00 34.00 240 PHE A O 1
ATOM 1975 N N . PRO A 1 241 ? 23.441 17.368 -4.221 1.00 32.88 241 PRO A N 1
ATOM 1976 C CA . PRO A 1 241 ? 22.993 18.737 -4.408 1.00 32.88 241 PRO A CA 1
ATOM 1977 C C . PRO A 1 241 ? 21.730 18.973 -3.573 1.00 32.88 241 PRO A C 1
ATOM 1979 O O . PRO A 1 241 ? 20.738 18.257 -3.691 1.00 32.88 241 PRO A O 1
ATOM 1982 N N . ILE A 1 242 ? 21.787 19.991 -2.715 1.00 31.98 242 ILE A N 1
ATOM 1983 C CA . ILE A 1 242 ? 20.631 20.546 -2.015 1.00 31.98 242 ILE A CA 1
ATOM 1984 C C . ILE A 1 242 ? 19.762 21.215 -3.084 1.00 31.98 242 ILE A C 1
ATOM 1986 O O . ILE A 1 242 ? 20.083 22.308 -3.547 1.00 31.98 242 ILE A O 1
ATOM 1990 N N . PHE A 1 243 ? 18.686 20.555 -3.504 1.00 31.92 243 PHE A N 1
ATOM 1991 C CA . PHE A 1 243 ? 17.614 21.232 -4.222 1.00 31.92 243 PHE A CA 1
ATOM 1992 C C . PHE A 1 243 ? 16.758 21.967 -3.194 1.00 31.92 243 PHE A C 1
ATOM 1994 O O . PHE A 1 243 ? 15.979 21.369 -2.457 1.00 31.92 243 PHE A O 1
ATOM 2001 N N . SER A 1 244 ? 16.957 23.280 -3.120 1.00 30.97 244 SER A N 1
ATOM 2002 C CA . SER A 1 244 ? 16.076 24.191 -2.402 1.00 30.97 244 SER A CA 1
ATOM 2003 C C . SER A 1 244 ? 14.703 24.179 -3.070 1.00 30.97 244 SER A C 1
ATOM 2005 O O . SER A 1 244 ? 14.553 24.666 -4.191 1.00 30.97 244 SER A O 1
ATOM 2007 N N . SER A 1 245 ? 13.699 23.630 -2.393 1.00 32.06 245 SER A N 1
ATOM 2008 C CA . SER A 1 245 ? 12.302 23.754 -2.806 1.00 32.06 245 SER A CA 1
ATOM 2009 C C . SER A 1 245 ? 11.893 25.234 -2.813 1.00 32.06 245 SER A C 1
ATOM 2011 O O . SER A 1 245 ? 12.124 25.923 -1.813 1.00 32.06 245 SER A O 1
ATOM 2013 N N . PRO A 1 246 ? 11.278 25.760 -3.886 1.00 32.22 246 PRO A N 1
ATOM 2014 C CA . PRO A 1 246 ? 10.744 27.112 -3.873 1.00 32.22 246 PRO A CA 1
ATOM 2015 C C . PRO A 1 246 ? 9.509 27.178 -2.966 1.00 32.22 246 PRO A C 1
ATOM 2017 O O . PRO A 1 246 ? 8.496 26.518 -3.192 1.00 32.22 246 PRO A O 1
ATOM 2020 N N . SER A 1 247 ? 9.603 28.004 -1.927 1.00 35.16 247 SER A N 1
ATOM 2021 C CA . SER A 1 247 ? 8.487 28.420 -1.086 1.00 35.16 247 SER A CA 1
ATOM 2022 C C . SER A 1 247 ? 7.548 29.328 -1.884 1.00 35.16 247 SER A C 1
ATOM 2024 O O . SER A 1 247 ? 7.851 30.504 -2.091 1.00 35.16 247 SER A O 1
ATOM 2026 N N . ILE A 1 248 ? 6.398 28.813 -2.315 1.00 35.44 248 ILE A N 1
ATOM 2027 C CA . ILE A 1 248 ? 5.314 29.648 -2.841 1.00 35.44 248 ILE A CA 1
ATOM 2028 C C . ILE A 1 248 ? 4.397 30.005 -1.669 1.00 35.44 248 ILE A C 1
ATOM 2030 O O . ILE A 1 248 ? 3.462 29.283 -1.335 1.00 35.44 248 ILE A O 1
ATOM 2034 N N . PHE A 1 249 ? 4.697 31.131 -1.024 1.00 37.12 249 PHE A N 1
ATOM 2035 C CA . PHE A 1 249 ? 3.708 31.900 -0.275 1.00 37.12 249 PHE A CA 1
ATOM 2036 C C . PHE A 1 249 ? 2.991 32.807 -1.278 1.00 37.12 249 PHE A C 1
ATOM 2038 O O . PHE A 1 249 ? 3.579 33.765 -1.774 1.00 37.12 249 PHE A O 1
ATOM 2045 N N . ALA A 1 250 ? 1.730 32.508 -1.580 1.00 34.50 250 ALA A N 1
ATOM 2046 C CA . ALA A 1 250 ? 0.834 33.438 -2.255 1.00 34.50 250 ALA A CA 1
ATOM 2047 C C . ALA A 1 250 ? -0.188 33.944 -1.231 1.00 34.50 250 ALA A C 1
ATOM 2049 O O . ALA A 1 250 ? -1.084 33.214 -0.809 1.00 34.50 250 ALA A O 1
ATOM 2050 N N . SER A 1 251 ? -0.017 35.195 -0.812 1.00 41.94 251 SER A N 1
ATOM 2051 C CA . SER A 1 251 ? -1.055 35.964 -0.126 1.00 41.94 251 SER A CA 1
ATOM 2052 C C . SER A 1 251 ? -2.032 36.528 -1.167 1.00 41.94 251 SER A C 1
ATOM 2054 O O . SER A 1 251 ? -1.591 36.905 -2.253 1.00 41.94 251 SER A O 1
ATOM 2056 N N . PRO A 1 252 ? -3.338 36.623 -0.867 1.00 39.81 252 PRO A N 1
ATOM 2057 C CA . PRO A 1 252 ? -4.323 37.145 -1.805 1.00 39.81 252 PRO A CA 1
ATOM 2058 C C . PRO A 1 252 ? -4.271 38.678 -1.852 1.00 39.81 252 PRO A C 1
ATOM 2060 O O . PRO A 1 252 ? -4.480 39.343 -0.837 1.00 39.81 252 PRO A O 1
ATOM 2063 N N . SER A 1 253 ? -4.017 39.242 -3.033 1.00 41.84 253 SER A N 1
ATOM 2064 C CA . SER A 1 253 ? -4.249 40.658 -3.313 1.00 41.84 253 SER A CA 1
ATOM 2065 C C . SER A 1 253 ? -5.696 40.860 -3.754 1.00 41.84 253 SER A C 1
ATOM 2067 O O . SER A 1 253 ? -6.158 40.299 -4.745 1.00 41.84 253 SER A O 1
ATOM 2069 N N . THR A 1 254 ? -6.405 41.662 -2.972 1.00 49.34 254 THR A N 1
ATOM 2070 C CA . THR A 1 254 ? -7.695 42.268 -3.283 1.00 49.34 254 THR A CA 1
ATOM 2071 C C . THR A 1 254 ? -7.547 43.234 -4.453 1.00 49.34 254 THR A C 1
ATOM 2073 O O . THR A 1 254 ? -6.910 44.272 -4.284 1.00 49.34 254 THR A O 1
ATOM 2076 N N . GLU A 1 255 ? -8.172 42.945 -5.591 1.00 45.56 255 GLU A N 1
ATOM 2077 C CA . GLU A 1 255 ? -8.443 43.960 -6.609 1.00 45.56 255 GLU A CA 1
ATOM 2078 C C . GLU A 1 255 ? -9.898 43.891 -7.080 1.00 45.56 255 GLU A C 1
ATOM 2080 O O . GLU A 1 255 ? -10.543 42.844 -7.125 1.00 45.56 255 GLU A O 1
ATOM 2085 N N . SER A 1 256 ? -10.400 45.097 -7.296 1.00 41.78 256 SER A N 1
ATOM 2086 C CA . SER A 1 256 ? -11.762 45.582 -7.437 1.00 41.78 256 SER A CA 1
ATOM 2087 C C . SER A 1 256 ? -12.498 45.064 -8.670 1.00 41.78 256 SER A C 1
ATOM 2089 O O . SER A 1 256 ? -11.997 45.152 -9.787 1.00 41.78 256 SER A O 1
ATOM 2091 N N . PHE A 1 257 ? -13.740 44.623 -8.463 1.00 37.72 257 PHE A N 1
ATOM 2092 C CA . PHE A 1 257 ? -14.737 44.509 -9.522 1.00 37.72 257 PHE A CA 1
ATOM 2093 C C . PHE A 1 257 ? -15.439 45.857 -9.682 1.00 37.72 257 PHE A C 1
ATOM 2095 O O . PHE A 1 257 ? -16.234 46.226 -8.820 1.00 37.72 257 PHE A O 1
ATOM 2102 N N . ASP A 1 258 ? -15.158 46.548 -10.785 1.00 48.09 258 ASP A N 1
ATOM 2103 C CA . ASP A 1 258 ? -16.026 47.608 -11.293 1.00 48.09 258 ASP A CA 1
ATOM 2104 C C . ASP A 1 258 ? -16.960 47.052 -12.376 1.00 48.09 258 ASP A C 1
ATOM 2106 O O . ASP A 1 258 ? -16.589 46.262 -13.247 1.00 48.09 258 ASP A O 1
ATOM 2110 N N . GLU A 1 259 ? -18.211 47.468 -12.229 1.00 48.59 259 GLU A N 1
ATOM 2111 C CA . GLU A 1 259 ? -19.415 47.166 -12.989 1.00 48.59 259 GLU A CA 1
ATOM 2112 C C . GLU A 1 259 ? -19.313 47.554 -14.469 1.00 48.59 259 GLU A C 1
ATOM 2114 O O . GLU A 1 259 ? -18.802 48.626 -14.760 1.00 48.59 259 GLU A O 1
ATOM 2119 N N . ILE A 1 260 ? -19.968 46.795 -15.366 1.00 43.75 260 ILE A N 1
ATOM 2120 C CA . ILE A 1 260 ? -20.849 47.369 -16.406 1.00 43.75 260 ILE A CA 1
ATOM 2121 C C . ILE A 1 260 ? -22.055 46.434 -16.635 1.00 43.75 260 ILE A C 1
ATOM 2123 O O . ILE A 1 260 ? -21.939 45.333 -17.173 1.00 43.75 260 ILE A O 1
ATOM 2127 N N . PHE A 1 261 ? -23.231 46.922 -16.233 1.00 43.41 261 PHE A N 1
ATOM 2128 C CA . PHE A 1 261 ? -24.573 46.514 -16.671 1.00 43.41 261 PHE A CA 1
ATOM 2129 C C . PHE A 1 261 ? -24.757 46.710 -18.179 1.00 43.41 261 PHE A C 1
ATOM 2131 O O . PHE A 1 261 ? -24.414 47.795 -18.620 1.00 43.41 261 PHE A O 1
ATOM 2138 N N . ILE A 1 262 ? -25.455 45.802 -18.890 1.00 42.25 262 ILE A N 1
ATOM 2139 C CA . ILE A 1 262 ? -26.581 46.131 -19.805 1.00 42.25 262 ILE A CA 1
ATOM 2140 C C . ILE A 1 262 ? -27.519 44.905 -19.931 1.00 42.25 262 ILE A C 1
ATOM 2142 O O . ILE A 1 262 ? -27.163 43.892 -20.527 1.00 42.25 262 ILE A O 1
ATOM 2146 N N . PHE A 1 263 ? -28.748 45.033 -19.420 1.00 42.06 263 PHE A N 1
ATOM 2147 C CA . PHE A 1 263 ? -29.940 44.333 -19.931 1.00 42.06 263 PHE A CA 1
ATOM 2148 C C . PHE A 1 263 ? -30.510 45.148 -21.107 1.00 42.06 263 PHE A C 1
ATOM 2150 O O . PHE A 1 263 ? -30.441 46.379 -21.072 1.00 42.06 263 PHE A O 1
ATOM 2157 N N . PRO A 1 264 ? -31.178 44.511 -22.084 1.00 53.25 264 PRO A N 1
ATOM 2158 C CA . PRO A 1 264 ? -32.623 44.718 -22.091 1.00 53.25 264 PRO A CA 1
ATOM 2159 C C . PRO A 1 264 ? -33.456 43.477 -22.433 1.00 53.25 264 PRO A C 1
ATOM 2161 O O . PRO A 1 264 ? -33.163 42.684 -23.323 1.00 53.25 264 PRO A O 1
ATOM 2164 N N . PHE A 1 265 ? -34.564 43.414 -21.701 1.00 44.78 265 PHE A N 1
ATOM 2165 C CA . PHE A 1 265 ? -35.863 42.858 -22.062 1.00 44.78 265 PHE A CA 1
ATOM 2166 C C . PHE A 1 265 ? -36.213 43.009 -23.555 1.00 44.78 265 PHE A C 1
ATOM 2168 O O . PHE A 1 265 ? -36.166 44.118 -24.087 1.00 44.78 265 PHE A O 1
ATOM 2175 N N . MET A 1 266 ? -36.752 41.951 -24.169 1.00 46.44 266 MET A N 1
ATOM 2176 C CA . MET A 1 266 ? -37.799 42.112 -25.179 1.00 46.44 266 MET A CA 1
ATOM 2177 C C . MET A 1 266 ? -38.850 40.998 -25.106 1.00 46.44 266 MET A C 1
ATOM 2179 O O . MET A 1 266 ? -38.573 39.851 -24.768 1.00 46.44 266 MET A O 1
ATOM 2183 N N . HIS A 1 267 ? -40.078 41.438 -25.350 1.00 41.94 267 HIS A N 1
ATOM 2184 C CA . HIS A 1 267 ? -41.372 40.829 -25.075 1.00 41.94 267 HIS A CA 1
ATOM 2185 C C . HIS A 1 267 ? -41.801 39.746 -26.083 1.00 41.94 267 HIS A C 1
ATOM 2187 O O . HIS A 1 267 ? -41.502 39.840 -27.264 1.00 41.94 267 HIS A O 1
ATOM 2193 N N . MET A 1 268 ? -42.613 38.815 -25.564 1.00 45.84 268 MET A N 1
ATOM 2194 C CA . MET A 1 268 ? -43.844 38.206 -26.111 1.00 45.84 268 MET A CA 1
ATOM 2195 C C . MET A 1 268 ? -43.968 37.856 -27.604 1.00 45.84 268 MET A C 1
ATOM 2197 O O . MET A 1 268 ? -43.940 38.716 -28.475 1.00 45.84 268 MET A O 1
ATOM 2201 N N . THR A 1 269 ? -44.432 36.628 -27.856 1.00 50.38 269 THR A N 1
ATOM 2202 C CA . THR A 1 269 ? -45.797 36.387 -28.377 1.00 50.38 269 THR A CA 1
ATOM 2203 C C . THR A 1 269 ? -46.214 34.932 -28.130 1.00 50.38 269 THR A C 1
ATOM 2205 O O . THR A 1 269 ? -45.494 33.995 -28.459 1.00 50.38 269 THR A O 1
ATOM 2208 N N . GLN A 1 270 ? -47.381 34.758 -27.507 1.00 59.66 270 GLN A N 1
ATOM 2209 C CA . GLN A 1 270 ? -48.261 33.621 -27.767 1.00 59.66 270 GLN A CA 1
ATOM 2210 C C . GLN A 1 270 ? -49.070 33.978 -29.014 1.00 59.66 270 GLN A C 1
ATOM 2212 O O . GLN A 1 270 ? -49.494 35.124 -29.111 1.00 59.66 270 GLN A O 1
ATOM 2217 N N . ASP A 1 271 ? -49.319 33.016 -29.901 1.00 55.31 271 ASP A N 1
ATOM 2218 C CA . ASP A 1 271 ? -50.625 32.882 -30.549 1.00 55.31 271 ASP A CA 1
ATOM 2219 C C . ASP A 1 271 ? -50.827 31.476 -31.132 1.00 55.31 271 ASP A C 1
ATOM 2221 O O . ASP A 1 271 ? -49.911 30.832 -31.644 1.00 55.31 271 ASP A O 1
ATOM 2225 N N . ASN A 1 272 ? -52.066 31.015 -30.974 1.00 56.59 272 ASN A N 1
ATOM 2226 C CA . ASN A 1 272 ? -52.642 29.754 -31.430 1.00 56.59 272 ASN A CA 1
ATOM 2227 C C . ASN A 1 272 ? -52.850 29.719 -32.957 1.00 56.59 272 ASN A C 1
ATOM 2229 O O . ASN A 1 272 ? -53.096 30.764 -33.555 1.00 56.59 272 ASN A O 1
ATOM 2233 N N . ASN A 1 273 ? -52.895 28.507 -33.535 1.00 55.88 273 ASN A N 1
ATOM 2234 C CA . ASN A 1 273 ? -53.927 27.992 -34.470 1.00 55.88 273 ASN A CA 1
ATOM 2235 C C . ASN A 1 273 ? -53.352 27.034 -35.533 1.00 55.88 273 ASN A C 1
ATOM 2237 O O . ASN A 1 273 ? -52.800 27.488 -36.534 1.00 55.88 273 ASN A O 1
ATOM 2241 N N . ASN A 1 274 ? -53.537 25.726 -35.314 1.00 55.31 274 ASN A N 1
ATOM 2242 C CA . ASN A 1 274 ? -54.165 24.715 -36.196 1.00 55.31 274 ASN A CA 1
ATOM 2243 C C . ASN A 1 274 ? -53.725 23.301 -35.810 1.00 55.31 274 ASN A C 1
ATOM 2245 O O . ASN A 1 274 ? -52.501 23.056 -35.758 1.00 55.31 274 ASN A O 1
#

Foldseek 3Di:
DVVVVVVVVVVVVVVLVVVQVVLVVVCVVPQKDWDPWDAAQQFIWIFMQGDPLQKTWTFGDLAWEWEQDPVRDTDIDTATQDMDHDDGSSRSVVVVVQQRVAWHHAQSHTDGNVVVVVVVVVCVVVPDDCQQAAPPPRHGHQKAWPVRHHHDPNRLRVCVVVVNQADPPPRHGNGSNYIAGNVRDGPCHPDPSNVVSVVVNVVVVVPPPDDDDDDDDDDDDDDDDDDDDDDDDDDDDDDDDPDDDDDDDDDDDDDDDDDDDDDDDDDDDDDDDD

InterPro domains:
  IPR001841 Zinc finger, RING-type [PS50089] (134-171)
  IPR013083 Zinc finger, RING/FYVE/PHD-type [G3DSA:3.30.40.10] (120-212)